Protein AF-A0A941JM35-F1 (afdb_monomer_lite)

pLDDT: mean 87.28, std 15.29, range [34.88, 98.88]

InterPro domains:
  IPR054224 Protein of unknown function DUF6944 [PF22116] (15-194)

Structure (mmCIF, N/CA/C/O backbone):
data_AF-A0A941JM35-F1
#
_entry.id   AF-A0A941JM35-F1
#
loop_
_atom_site.group_PDB
_atom_site.id
_atom_site.type_symbol
_atom_site.label_atom_id
_atom_site.label_alt_id
_atom_site.label_comp_id
_atom_site.label_asym_id
_atom_site.label_entity_id
_atom_site.label_seq_id
_atom_site.pdbx_PDB_ins_code
_atom_site.Cartn_x
_atom_site.Cartn_y
_atom_site.Cartn_z
_atom_site.occupancy
_atom_site.B_iso_or_equiv
_atom_site.auth_seq_id
_atom_site.auth_comp_id
_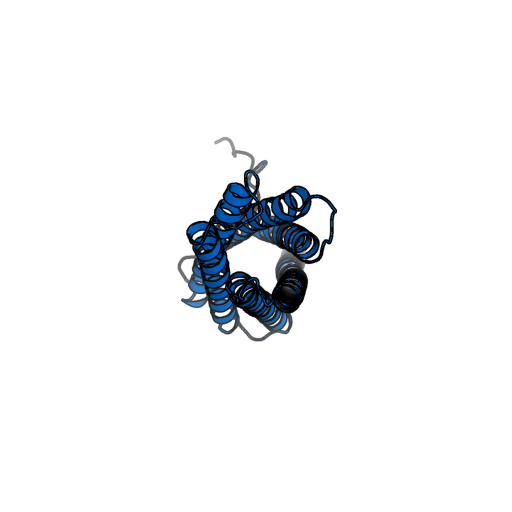atom_site.auth_asym_id
_atom_site.auth_atom_id
_atom_site.pdbx_PDB_model_num
ATOM 1 N N . MET A 1 1 ? -44.657 9.227 11.677 1.00 38.03 1 MET A N 1
ATOM 2 C CA . MET A 1 1 ? -43.180 9.255 11.690 1.00 38.03 1 MET A CA 1
ATOM 3 C C . MET A 1 1 ? -42.705 7.907 11.187 1.00 38.03 1 MET A C 1
ATOM 5 O O . MET A 1 1 ? -42.790 6.930 11.917 1.00 38.03 1 MET A O 1
ATOM 9 N N . VAL A 1 2 ? -42.352 7.828 9.907 1.00 34.88 2 VAL A N 1
ATOM 10 C CA . VAL A 1 2 ? -41.811 6.604 9.310 1.00 34.88 2 VAL A CA 1
ATOM 11 C C . VAL A 1 2 ? -40.370 6.488 9.797 1.00 34.88 2 VAL A C 1
ATOM 13 O O . VAL A 1 2 ? -39.581 7.400 9.560 1.00 34.88 2 VAL A O 1
ATOM 16 N N . ARG A 1 3 ? -40.048 5.419 10.536 1.00 41.84 3 ARG A N 1
ATOM 17 C CA . ARG A 1 3 ? -38.655 5.011 10.744 1.00 41.84 3 ARG A CA 1
ATOM 18 C C . ARG A 1 3 ? -38.114 4.677 9.359 1.00 41.84 3 ARG A C 1
ATOM 20 O O . ARG A 1 3 ? -38.585 3.722 8.750 1.00 41.84 3 ARG A O 1
ATOM 27 N N . MET A 1 4 ? -37.225 5.515 8.835 1.00 39.19 4 MET A N 1
ATOM 28 C CA . MET A 1 4 ? -36.415 5.121 7.690 1.00 39.19 4 MET A CA 1
ATOM 29 C C . MET A 1 4 ? -35.580 3.926 8.145 1.00 39.19 4 MET A C 1
ATOM 31 O O . MET A 1 4 ? -34.897 4.007 9.162 1.00 39.19 4 MET A O 1
ATOM 35 N N . ASP A 1 5 ? -35.754 2.810 7.450 1.00 43.56 5 ASP A N 1
ATOM 36 C CA . ASP A 1 5 ? -35.016 1.572 7.655 1.00 43.56 5 ASP A CA 1
ATOM 37 C C . ASP A 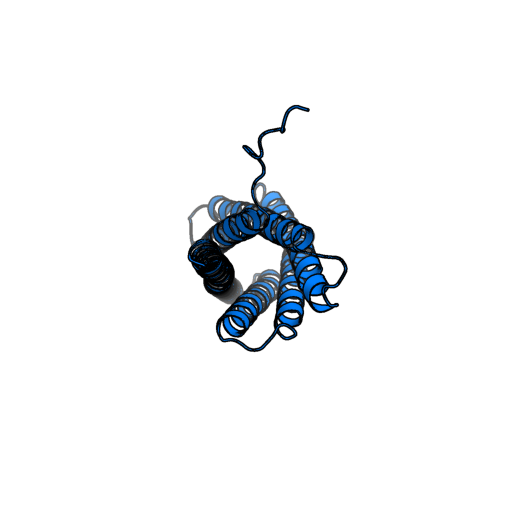1 5 ? -33.509 1.825 7.524 1.00 43.56 5 ASP A C 1
ATOM 39 O O . ASP A 1 5 ? -33.050 2.304 6.485 1.00 43.56 5 ASP A O 1
ATOM 43 N N . ASP A 1 6 ? -32.744 1.411 8.533 1.00 48.25 6 ASP A N 1
ATOM 44 C CA . ASP A 1 6 ? -31.276 1.310 8.547 1.00 48.25 6 ASP A CA 1
ATOM 45 C C . ASP A 1 6 ? -30.763 0.193 7.600 1.00 48.25 6 ASP A C 1
ATOM 47 O O . ASP A 1 6 ? -29.835 -0.544 7.921 1.00 48.25 6 ASP A O 1
ATOM 51 N N . SER A 1 7 ? -31.395 -0.017 6.441 1.00 48.25 7 SER A N 1
ATOM 52 C CA . SER A 1 7 ? -31.222 -1.246 5.647 1.00 48.25 7 SER A CA 1
ATOM 53 C C . SER A 1 7 ? -30.135 -1.191 4.568 1.00 48.25 7 SER A C 1
ATOM 55 O O . SER A 1 7 ? -29.977 -2.163 3.833 1.00 48.25 7 SER A O 1
ATOM 57 N N . LEU A 1 8 ? -29.367 -0.099 4.450 1.00 45.44 8 LEU A N 1
ATOM 58 C CA . LEU A 1 8 ? -28.374 0.036 3.368 1.00 45.44 8 LEU A CA 1
ATOM 59 C C . LEU A 1 8 ? -27.199 0.990 3.646 1.00 45.44 8 LEU A C 1
ATOM 61 O O . LEU A 1 8 ? -26.546 1.445 2.708 1.00 45.44 8 LEU A O 1
ATOM 65 N N . MET A 1 9 ? -26.897 1.293 4.910 1.00 58.06 9 MET A N 1
ATOM 66 C CA . MET A 1 9 ? -25.659 2.003 5.245 1.00 58.06 9 MET A CA 1
ATOM 67 C C . MET A 1 9 ? -24.573 0.971 5.558 1.00 58.06 9 MET A C 1
ATOM 69 O O . MET A 1 9 ? -24.709 0.209 6.510 1.00 58.06 9 MET A O 1
ATOM 73 N N . ILE A 1 10 ? -23.517 0.921 4.740 1.00 73.88 10 ILE A N 1
ATOM 74 C CA . ILE A 1 10 ? -22.293 0.188 5.090 1.00 73.88 10 ILE A CA 1
ATOM 75 C C . ILE A 1 10 ? -21.777 0.789 6.403 1.00 73.88 10 ILE A C 1
ATOM 77 O O . ILE A 1 10 ? -21.571 2.004 6.473 1.00 73.88 10 ILE A O 1
ATOM 81 N N . ASP A 1 11 ? -21.613 -0.041 7.436 1.00 86.25 11 ASP A N 1
ATOM 82 C CA . ASP A 1 11 ? -21.154 0.419 8.748 1.00 86.25 11 ASP A CA 1
ATOM 83 C C . ASP A 1 11 ? -19.695 0.896 8.673 1.00 86.25 11 ASP A C 1
ATOM 85 O O . ASP A 1 11 ? -18.907 0.443 7.838 1.00 86.25 11 ASP A O 1
ATOM 89 N N . LYS A 1 12 ? -19.299 1.801 9.568 1.00 87.94 12 LYS A N 1
ATOM 90 C CA . LYS A 1 12 ? -17.936 2.351 9.604 1.00 87.94 12 LYS A CA 1
ATOM 91 C C . LYS A 1 12 ? -16.886 1.261 9.824 1.00 87.94 12 LYS A C 1
ATOM 93 O O . LYS A 1 12 ? -15.815 1.319 9.226 1.00 87.94 12 LYS A O 1
ATOM 98 N N . GLU A 1 13 ? -17.191 0.239 10.624 1.00 90.81 13 GLU A N 1
ATOM 99 C CA . GLU A 1 13 ? -16.343 -0.945 10.776 1.00 90.81 13 GLU A CA 1
ATOM 100 C C . GLU A 1 13 ? -16.295 -1.811 9.509 1.00 90.81 13 GLU A C 1
ATOM 102 O O . GLU A 1 13 ? -15.251 -2.392 9.214 1.00 90.81 13 GLU A O 1
ATOM 107 N N . ASP A 1 14 ? -17.381 -1.882 8.739 1.00 93.12 14 ASP A N 1
ATOM 108 C CA . ASP A 1 14 ? -17.414 -2.660 7.498 1.00 93.12 14 ASP A CA 1
ATOM 109 C C . ASP A 1 14 ? -16.540 -2.004 6.419 1.00 93.12 14 ASP A C 1
ATOM 111 O O . ASP A 1 14 ? -15.844 -2.708 5.688 1.00 93.12 14 ASP A O 1
ATOM 115 N N . LEU A 1 15 ? -16.474 -0.665 6.378 1.00 94.94 15 LEU A N 1
ATOM 116 C CA . LEU A 1 15 ? -15.521 0.061 5.526 1.00 94.94 15 LEU A CA 1
ATOM 117 C C . LEU A 1 15 ? -14.070 -0.308 5.857 1.00 94.94 15 LEU A C 1
ATOM 119 O O . LEU A 1 15 ? -13.276 -0.531 4.948 1.00 94.94 15 LEU A O 1
ATOM 123 N N . LEU A 1 16 ? -13.725 -0.421 7.145 1.00 94.69 16 LEU A N 1
ATOM 124 C CA . LEU A 1 16 ? -12.375 -0.815 7.561 1.00 94.69 16 LEU A CA 1
ATOM 125 C C . LEU A 1 16 ? -12.038 -2.243 7.116 1.00 94.69 16 LEU A C 1
ATOM 127 O O . LEU A 1 16 ? -10.957 -2.478 6.583 1.00 94.69 16 LEU A O 1
ATOM 131 N N . ILE A 1 17 ? -12.978 -3.178 7.279 1.00 96.31 17 ILE A N 1
ATOM 132 C CA . ILE A 1 17 ? -12.807 -4.579 6.870 1.00 96.31 17 ILE A CA 1
ATOM 133 C C . ILE A 1 17 ? -12.653 -4.692 5.347 1.00 96.31 17 ILE A C 1
ATOM 135 O O . ILE A 1 17 ? -11.737 -5.362 4.868 1.00 96.31 17 ILE A O 1
ATOM 139 N N . ILE A 1 18 ? -13.527 -4.033 4.579 1.00 97.38 18 ILE A N 1
ATOM 140 C CA . ILE A 1 18 ? -13.456 -4.012 3.110 1.00 97.38 18 ILE A CA 1
ATOM 141 C C . ILE A 1 18 ? -12.130 -3.394 2.660 1.00 97.38 18 ILE A C 1
ATOM 143 O O . ILE A 1 18 ? -11.451 -3.968 1.809 1.00 97.38 18 ILE A O 1
ATOM 147 N N . GLY A 1 19 ? -11.740 -2.268 3.266 1.00 97.88 19 GLY A N 1
ATOM 148 C CA . GLY A 1 19 ? -10.456 -1.619 3.024 1.00 97.88 19 GLY A CA 1
ATOM 149 C C . GLY A 1 19 ? -9.286 -2.577 3.235 1.00 97.88 19 GLY A C 1
ATOM 150 O O . GLY A 1 19 ? -8.467 -2.730 2.340 1.00 97.88 19 GLY A O 1
ATOM 151 N N . SER A 1 20 ? -9.257 -3.318 4.343 1.00 98.38 20 SER A N 1
ATOM 152 C CA . SER A 1 20 ? -8.169 -4.258 4.641 1.00 98.38 20 SER A CA 1
ATOM 153 C C . SER A 1 20 ? -8.077 -5.415 3.636 1.00 98.38 20 SER A C 1
ATOM 155 O O . SER A 1 20 ? -6.980 -5.765 3.202 1.00 98.38 20 SER A O 1
ATOM 157 N N . TYR A 1 21 ? -9.203 -5.986 3.190 1.00 98.62 21 TYR A N 1
ATOM 158 C CA . TYR A 1 21 ? -9.177 -7.012 2.135 1.00 98.62 21 TYR A CA 1
ATOM 159 C C . TYR A 1 21 ? -8.690 -6.465 0.790 1.00 98.62 21 TYR A C 1
ATOM 161 O O . TYR A 1 21 ? -7.938 -7.139 0.077 1.00 98.62 21 TYR A O 1
ATOM 169 N N . LEU A 1 22 ? -9.110 -5.249 0.435 1.00 98.81 22 LEU A N 1
ATOM 170 C CA . LEU A 1 22 ? -8.643 -4.588 -0.778 1.00 98.81 22 LEU A CA 1
ATOM 171 C C . LEU A 1 22 ? -7.154 -4.259 -0.681 1.00 98.81 22 LEU A C 1
ATOM 173 O O . LEU A 1 22 ? -6.441 -4.513 -1.644 1.00 98.81 22 LEU A O 1
ATOM 177 N N . LEU A 1 23 ? -6.666 -3.792 0.471 1.00 98.69 23 LEU A N 1
ATOM 178 C CA . LEU A 1 23 ? -5.254 -3.471 0.676 1.00 98.69 23 LEU A CA 1
ATOM 179 C C . LEU A 1 23 ? -4.381 -4.698 0.401 1.00 98.69 23 LEU A C 1
ATOM 181 O O . LEU A 1 23 ? -3.508 -4.635 -0.457 1.00 98.69 23 LEU A O 1
ATOM 185 N N . VAL A 1 24 ? -4.702 -5.836 1.027 1.00 98.81 24 VAL A N 1
ATOM 186 C CA . VAL A 1 24 ? -4.013 -7.122 0.804 1.00 98.81 24 VAL A CA 1
ATOM 187 C C . VAL A 1 24 ? -4.059 -7.553 -0.663 1.00 98.81 24 VAL A C 1
ATOM 189 O O . VAL A 1 24 ? -3.080 -8.060 -1.206 1.00 98.81 24 VAL A O 1
ATOM 192 N N . THR A 1 25 ? -5.201 -7.365 -1.325 1.00 98.81 25 THR A N 1
ATOM 193 C CA . THR A 1 25 ? -5.357 -7.732 -2.739 1.00 98.81 25 THR A CA 1
ATOM 194 C C . THR A 1 25 ? -4.501 -6.844 -3.642 1.00 98.81 25 THR A C 1
ATOM 196 O O . THR A 1 25 ? -3.854 -7.334 -4.566 1.00 98.81 25 THR A O 1
ATOM 199 N N . GLY A 1 26 ? -4.491 -5.538 -3.380 1.00 98.75 26 GLY A N 1
ATOM 200 C CA . GLY A 1 26 ? -3.752 -4.561 -4.164 1.00 98.75 26 GLY A CA 1
ATOM 201 C C . GLY A 1 26 ? -2.241 -4.729 -4.023 1.00 98.75 26 GLY A C 1
ATOM 202 O O . GLY A 1 26 ? -1.544 -4.779 -5.035 1.00 98.75 26 GLY A O 1
ATOM 203 N N . THR A 1 27 ? -1.740 -4.895 -2.797 1.00 98.81 27 THR A N 1
ATOM 204 C CA . THR A 1 27 ? -0.312 -5.144 -2.532 1.00 98.81 27 THR A CA 1
ATOM 205 C C . THR A 1 27 ? 0.143 -6.482 -3.112 1.00 98.81 27 THR A C 1
ATOM 207 O O . THR A 1 27 ? 1.217 -6.559 -3.700 1.00 98.81 27 THR A O 1
ATOM 210 N N . PHE A 1 28 ? -0.692 -7.528 -3.057 1.00 98.75 28 PHE A N 1
ATOM 211 C CA . PHE A 1 28 ? -0.394 -8.809 -3.704 1.00 98.75 28 PHE A CA 1
ATOM 212 C C . PHE A 1 28 ? -0.224 -8.665 -5.220 1.00 98.75 28 PHE A C 1
ATOM 214 O O . PHE A 1 28 ? 0.733 -9.185 -5.792 1.00 98.75 28 PHE A O 1
ATOM 221 N N . LEU A 1 29 ? -1.149 -7.963 -5.885 1.00 98.19 29 LEU A N 1
ATOM 222 C CA . LEU A 1 29 ? -1.073 -7.745 -7.330 1.00 98.19 29 LEU A CA 1
ATOM 223 C C . LEU A 1 29 ? 0.168 -6.934 -7.719 1.00 98.19 29 LEU A C 1
ATOM 225 O O . LEU A 1 29 ? 0.832 -7.307 -8.690 1.00 98.19 29 LEU A O 1
ATOM 229 N N . SER A 1 30 ? 0.504 -5.890 -6.954 1.00 97.81 30 SER A N 1
ATOM 230 C CA . SER A 1 30 ? 1.741 -5.123 -7.142 1.00 97.81 30 SER A CA 1
ATOM 231 C C . SER A 1 30 ? 2.979 -6.008 -6.977 1.00 97.81 30 SER A C 1
ATOM 233 O O . SER A 1 30 ? 3.773 -6.102 -7.911 1.00 97.81 30 SER A O 1
ATOM 235 N N . ALA A 1 31 ? 3.081 -6.765 -5.879 1.00 98.06 31 ALA A N 1
ATOM 236 C CA . ALA A 1 31 ? 4.212 -7.653 -5.600 1.00 98.06 31 ALA A CA 1
ATOM 237 C C . ALA A 1 31 ? 4.400 -8.733 -6.678 1.00 98.06 31 ALA A C 1
ATOM 239 O O . ALA A 1 31 ? 5.521 -9.031 -7.105 1.00 98.06 31 ALA A O 1
ATOM 240 N N . VAL A 1 32 ? 3.303 -9.318 -7.172 1.00 96.69 32 VAL A N 1
ATOM 241 C CA . VAL A 1 32 ? 3.348 -10.243 -8.313 1.00 96.69 32 VAL A CA 1
ATOM 242 C C . VAL A 1 32 ? 3.836 -9.516 -9.563 1.00 96.69 32 VAL A C 1
ATOM 244 O O . VAL A 1 32 ? 4.690 -10.047 -10.265 1.00 96.69 32 VAL A O 1
ATOM 247 N N . GLY A 1 33 ? 3.335 -8.315 -9.851 1.00 95.19 33 GLY A N 1
ATOM 248 C CA . GLY A 1 33 ? 3.786 -7.510 -10.988 1.00 95.19 33 GLY A CA 1
ATOM 249 C C . GLY A 1 33 ? 5.285 -7.197 -10.949 1.00 95.19 33 GLY A C 1
ATOM 250 O O . GLY A 1 33 ? 5.968 -7.379 -11.952 1.00 95.19 33 GLY A O 1
ATOM 251 N N . GLU A 1 34 ? 5.809 -6.815 -9.788 1.00 93.75 34 GLU A N 1
ATOM 252 C CA . GLU A 1 34 ? 7.220 -6.464 -9.566 1.00 93.75 34 GLU A CA 1
ATOM 253 C C . GLU A 1 34 ? 8.174 -7.662 -9.594 1.00 93.75 34 GLU A C 1
ATOM 255 O O . GLU A 1 34 ? 9.346 -7.523 -9.950 1.00 93.75 34 GLU A O 1
ATOM 260 N N . SER A 1 35 ? 7.679 -8.849 -9.239 1.00 92.50 35 SER A N 1
ATOM 261 C CA . SER A 1 35 ? 8.458 -10.094 -9.239 1.00 92.50 35 SER A CA 1
ATOM 262 C C . SER A 1 35 ? 8.339 -10.908 -10.531 1.00 92.50 35 SER A C 1
ATOM 264 O O . SER A 1 35 ? 9.135 -11.824 -10.757 1.00 92.50 35 SER A O 1
ATOM 266 N N . SER A 1 36 ? 7.367 -10.591 -11.388 1.00 82.75 36 SER A N 1
ATOM 267 C CA . SER A 1 36 ? 7.109 -11.344 -12.614 1.00 82.75 36 SER A CA 1
ATOM 268 C C . SER A 1 36 ? 8.169 -11.087 -13.684 1.00 82.75 36 SER A C 1
ATOM 270 O O . SER A 1 36 ? 8.624 -9.968 -13.911 1.00 82.75 36 SER A O 1
ATOM 272 N N . ILE A 1 37 ? 8.522 -12.155 -14.399 1.00 70.31 37 ILE A N 1
ATOM 273 C CA . ILE A 1 37 ? 9.334 -12.110 -15.619 1.00 70.31 37 ILE A CA 1
ATOM 274 C C . ILE A 1 37 ? 8.452 -12.617 -16.765 1.00 70.31 37 ILE A C 1
ATOM 276 O O . ILE A 1 37 ? 8.738 -13.633 -17.395 1.00 70.31 37 ILE A O 1
ATOM 280 N N . ASP A 1 38 ? 7.311 -11.957 -16.976 1.00 74.44 38 ASP A N 1
ATOM 281 C CA . ASP A 1 38 ? 6.507 -12.202 -18.175 1.00 74.44 38 ASP A CA 1
ATOM 282 C C . ASP A 1 38 ? 7.246 -11.699 -19.424 1.00 74.44 38 ASP A C 1
ATOM 284 O O . ASP A 1 38 ? 7.990 -10.722 -19.375 1.00 74.44 38 ASP A O 1
ATOM 288 N N . ALA A 1 39 ? 7.019 -12.366 -20.560 1.00 66.06 39 ALA A N 1
ATOM 289 C CA . ALA A 1 39 ? 7.633 -12.004 -21.840 1.00 66.06 39 ALA A CA 1
ATOM 290 C C . ALA A 1 39 ? 7.162 -10.638 -22.384 1.00 66.06 39 ALA A C 1
ATOM 292 O O . ALA A 1 39 ? 7.821 -10.069 -23.251 1.00 66.06 39 ALA A O 1
ATOM 293 N N . ASP A 1 40 ? 6.025 -10.131 -21.891 1.00 82.50 40 ASP A N 1
ATOM 294 C CA . ASP A 1 40 ? 5.506 -8.793 -22.182 1.00 82.50 40 ASP A CA 1
ATOM 295 C C . ASP A 1 40 ? 5.434 -7.969 -20.889 1.00 82.50 40 ASP A C 1
ATOM 297 O O . ASP A 1 40 ? 4.547 -8.170 -20.053 1.00 82.50 40 ASP A O 1
ATOM 301 N N . ASP A 1 41 ? 6.338 -6.996 -20.756 1.00 83.25 41 ASP A N 1
ATOM 302 C CA . ASP A 1 41 ? 6.406 -6.083 -19.610 1.00 83.25 41 ASP A CA 1
ATOM 303 C C . ASP A 1 41 ? 5.090 -5.328 -19.368 1.00 83.25 41 ASP A C 1
ATOM 305 O O . ASP A 1 41 ? 4.790 -4.946 -18.236 1.00 83.25 41 ASP A O 1
ATOM 309 N N . ARG A 1 42 ? 4.243 -5.156 -20.394 1.00 90.75 42 ARG A N 1
ATOM 310 C CA . ARG A 1 42 ? 2.931 -4.506 -20.240 1.00 90.75 42 ARG A CA 1
ATOM 311 C C . ARG A 1 42 ? 2.019 -5.281 -19.300 1.00 90.75 42 ARG A C 1
ATOM 313 O O . ARG A 1 42 ? 1.172 -4.668 -18.652 1.00 90.75 42 ARG A O 1
ATOM 320 N N . VAL A 1 43 ? 2.150 -6.606 -19.232 1.00 92.31 43 VAL A N 1
ATOM 321 C CA . VAL A 1 43 ? 1.362 -7.438 -18.315 1.00 92.31 43 VAL A CA 1
ATOM 322 C C . VAL A 1 43 ? 1.771 -7.146 -16.873 1.00 92.31 43 VAL A C 1
ATOM 324 O O . VAL A 1 43 ? 0.904 -6.875 -16.042 1.00 92.31 43 VAL A O 1
ATOM 327 N N . ASN A 1 44 ? 3.076 -7.102 -16.601 1.00 92.88 44 ASN A N 1
ATOM 328 C CA . ASN A 1 44 ? 3.625 -6.786 -15.281 1.00 92.88 44 ASN A CA 1
ATOM 329 C C . ASN A 1 44 ? 3.216 -5.375 -14.841 1.00 92.88 44 ASN A C 1
ATOM 331 O O . ASN A 1 44 ? 2.640 -5.202 -13.768 1.00 92.88 44 ASN A O 1
ATOM 335 N N . ILE A 1 45 ? 3.397 -4.383 -15.719 1.00 94.19 45 ILE A N 1
ATOM 336 C CA . ILE A 1 45 ? 3.030 -2.986 -15.451 1.00 94.19 45 ILE A CA 1
ATOM 337 C C . ILE A 1 45 ? 1.522 -2.844 -15.198 1.00 94.19 45 ILE A C 1
ATOM 339 O O . ILE A 1 45 ? 1.117 -2.076 -14.329 1.00 94.19 45 ILE A O 1
ATOM 343 N N . ARG A 1 46 ? 0.664 -3.593 -15.906 1.00 96.50 46 ARG A N 1
ATOM 344 C CA . ARG A 1 46 ? -0.787 -3.591 -15.639 1.00 96.50 46 ARG A CA 1
ATOM 345 C C . ARG A 1 46 ? -1.122 -4.138 -14.256 1.00 96.50 46 ARG A C 1
ATOM 347 O O . ARG A 1 46 ? -1.988 -3.564 -13.607 1.00 96.50 46 ARG A O 1
ATOM 354 N N . ARG A 1 47 ? -0.440 -5.191 -13.792 1.00 96.88 47 ARG A N 1
ATOM 355 C CA . ARG A 1 47 ? -0.636 -5.708 -12.427 1.00 96.88 47 ARG A CA 1
ATOM 356 C C . ARG A 1 47 ? -0.227 -4.678 -11.376 1.00 96.88 47 ARG A C 1
ATOM 358 O O . ARG A 1 47 ? -1.000 -4.448 -10.456 1.00 96.88 47 ARG A O 1
ATOM 365 N N . ILE A 1 48 ? 0.912 -4.007 -11.566 1.00 96.94 48 ILE A N 1
ATOM 366 C CA . ILE A 1 48 ? 1.373 -2.917 -10.685 1.00 96.94 48 ILE A CA 1
ATOM 367 C C . ILE A 1 48 ? 0.362 -1.767 -10.678 1.00 96.94 48 ILE A C 1
ATOM 369 O O . ILE A 1 48 ? -0.035 -1.289 -9.618 1.00 96.94 48 ILE A O 1
ATOM 373 N N . ARG A 1 49 ? -0.110 -1.347 -11.857 1.00 98.12 49 ARG A N 1
ATOM 374 C CA . ARG A 1 49 ? -1.144 -0.314 -11.992 1.00 98.12 49 ARG A CA 1
ATOM 375 C C . ARG A 1 49 ? -2.412 -0.700 -11.228 1.00 98.12 49 ARG A C 1
ATOM 377 O O . ARG A 1 49 ? -2.902 0.084 -10.421 1.00 98.12 49 ARG A O 1
ATOM 384 N N . ASP A 1 50 ? -2.956 -1.881 -11.501 1.00 98.62 50 ASP A N 1
ATOM 385 C CA . ASP A 1 50 ? -4.223 -2.328 -10.917 1.00 98.62 50 ASP A CA 1
ATOM 386 C C . ASP A 1 50 ? -4.087 -2.544 -9.404 1.00 98.62 50 ASP A C 1
ATOM 388 O O . ASP A 1 50 ? -4.992 -2.185 -8.651 1.00 98.62 50 ASP A O 1
ATOM 392 N N . GLY A 1 51 ? -2.930 -3.039 -8.954 1.00 98.62 51 GLY A N 1
ATOM 393 C CA . GLY A 1 51 ? -2.565 -3.140 -7.546 1.00 98.62 51 GLY A CA 1
ATOM 394 C C . GLY A 1 51 ? -2.608 -1.784 -6.846 1.00 98.62 51 GLY A C 1
ATOM 395 O O . GLY A 1 51 ? -3.404 -1.605 -5.926 1.00 98.62 51 GLY A O 1
ATOM 396 N N . ASN A 1 52 ? -1.853 -0.797 -7.336 1.00 98.69 52 ASN A N 1
ATOM 397 C CA . ASN A 1 52 ? -1.842 0.569 -6.794 1.00 98.69 52 ASN A CA 1
ATOM 398 C C . ASN A 1 52 ? -3.237 1.227 -6.798 1.00 98.69 52 ASN A C 1
ATOM 400 O O . ASN A 1 52 ? -3.625 1.884 -5.834 1.00 98.69 52 ASN A O 1
ATOM 404 N N . PHE A 1 53 ? -4.041 1.016 -7.846 1.00 98.81 53 PHE A N 1
ATOM 405 C CA . PHE A 1 53 ? -5.424 1.506 -7.884 1.00 98.81 53 PHE A CA 1
ATOM 406 C C . PHE A 1 53 ? -6.280 0.916 -6.755 1.00 98.81 53 PHE A C 1
ATOM 408 O O . PHE A 1 53 ? -6.987 1.644 -6.054 1.00 98.81 53 PHE A O 1
ATOM 415 N N . ILE A 1 54 ? -6.205 -0.401 -6.556 1.00 98.88 54 ILE A N 1
ATOM 416 C CA . ILE A 1 54 ? -6.941 -1.094 -5.495 1.00 98.88 54 ILE A CA 1
ATOM 417 C C . ILE A 1 54 ? -6.465 -0.624 -4.114 1.00 98.88 54 ILE A C 1
ATOM 419 O O . ILE A 1 54 ? -7.300 -0.368 -3.247 1.00 98.88 54 ILE A O 1
ATOM 423 N N . GLN A 1 55 ? -5.156 -0.444 -3.918 1.00 98.75 55 GLN A N 1
ATOM 424 C CA . GLN A 1 55 ? -4.591 0.095 -2.678 1.00 98.75 55 GLN A CA 1
ATOM 425 C C . GLN A 1 55 ? -5.071 1.532 -2.396 1.00 98.75 55 GLN A C 1
ATOM 427 O O . GLN A 1 55 ? -5.417 1.858 -1.260 1.00 98.75 55 GLN A O 1
ATOM 432 N N . ALA A 1 56 ? -5.181 2.394 -3.413 1.00 98.81 56 ALA A N 1
ATOM 433 C CA . ALA A 1 56 ? -5.741 3.739 -3.252 1.00 98.81 56 ALA A CA 1
ATOM 434 C C . ALA A 1 56 ? -7.213 3.707 -2.798 1.00 98.81 56 ALA A C 1
ATOM 436 O O . ALA A 1 56 ? -7.620 4.483 -1.929 1.00 98.81 56 ALA A O 1
ATOM 437 N N . ILE A 1 57 ? -8.019 2.788 -3.339 1.00 98.75 57 ILE A N 1
ATOM 438 C CA . ILE A 1 57 ? -9.404 2.586 -2.886 1.00 98.75 57 ILE A CA 1
ATOM 439 C C . ILE A 1 57 ? -9.427 2.060 -1.447 1.00 98.75 57 ILE A C 1
ATOM 441 O O . ILE A 1 57 ? -10.192 2.561 -0.624 1.00 98.75 57 ILE A O 1
ATOM 445 N N . ALA A 1 58 ? -8.579 1.081 -1.134 1.00 98.56 58 ALA A N 1
ATOM 446 C CA . ALA A 1 58 ? -8.465 0.496 0.197 1.00 98.56 58 ALA A CA 1
ATOM 447 C C . ALA A 1 58 ? -8.173 1.557 1.266 1.00 98.56 58 ALA A C 1
ATOM 449 O O . ALA A 1 58 ? -8.937 1.712 2.220 1.00 98.56 58 ALA A O 1
ATOM 450 N N . ASN A 1 59 ? -7.130 2.357 1.040 1.00 98.44 59 ASN A N 1
ATOM 451 C CA . ASN A 1 59 ? -6.735 3.449 1.924 1.00 98.44 59 ASN A CA 1
ATOM 452 C C . ASN A 1 59 ? -7.815 4.541 2.012 1.00 98.44 59 ASN A C 1
ATOM 454 O O . ASN A 1 59 ? -8.003 5.143 3.068 1.00 98.44 59 ASN A O 1
ATOM 458 N N . SER A 1 60 ? -8.605 4.755 0.953 1.00 98.31 60 SER A N 1
ATOM 459 C CA . SER A 1 60 ? -9.771 5.648 1.017 1.00 98.31 60 SER A CA 1
ATOM 460 C C . SER A 1 60 ? -10.850 5.106 1.957 1.00 98.31 60 SER A C 1
ATOM 462 O O . SER A 1 60 ? -11.388 5.858 2.769 1.00 98.31 60 SER A O 1
ATOM 464 N N . PHE A 1 61 ? -11.150 3.804 1.901 1.00 97.69 61 PHE A N 1
ATOM 465 C CA . PHE A 1 61 ? -12.093 3.182 2.833 1.00 97.69 61 PHE A CA 1
ATOM 466 C C . PHE A 1 61 ? -11.593 3.214 4.275 1.00 97.69 61 PHE A C 1
ATOM 468 O O . PHE A 1 61 ? -12.380 3.511 5.175 1.00 97.69 61 PHE A O 1
ATOM 475 N N . HIS A 1 62 ? -10.299 2.982 4.502 1.00 95.12 62 HIS A N 1
ATOM 476 C CA . HIS A 1 62 ? -9.679 3.162 5.815 1.00 95.12 62 HIS A CA 1
ATOM 477 C C . HIS A 1 62 ? -9.823 4.602 6.316 1.00 95.12 62 HIS A C 1
ATOM 479 O O . HIS A 1 62 ? -10.313 4.815 7.426 1.00 95.12 62 HIS A O 1
ATOM 485 N N . GLY A 1 63 ? -9.493 5.594 5.484 1.00 93.81 63 GLY A N 1
ATOM 486 C CA . GLY A 1 63 ? -9.627 7.014 5.812 1.00 93.81 63 GLY A CA 1
ATOM 487 C C . GLY A 1 63 ? -11.064 7.415 6.156 1.00 93.81 63 GLY A C 1
ATOM 488 O O . GLY A 1 63 ? -11.303 8.046 7.190 1.00 93.81 63 GLY A O 1
ATOM 489 N N . VAL A 1 64 ? -12.045 7.010 5.342 1.00 93.81 64 VAL A N 1
ATOM 490 C CA . VAL A 1 64 ? -13.470 7.289 5.593 1.00 93.81 64 VAL A CA 1
ATOM 491 C C . VAL A 1 64 ? -13.968 6.544 6.831 1.00 93.81 64 VAL A C 1
ATOM 493 O O . VAL A 1 64 ? -14.588 7.161 7.694 1.00 93.81 64 VAL A O 1
ATOM 496 N N . GLY A 1 65 ? -13.669 5.251 6.969 1.00 90.94 65 GLY A N 1
ATOM 497 C CA . GLY A 1 65 ? -14.081 4.439 8.117 1.00 90.94 65 GLY A CA 1
ATOM 498 C C . GLY A 1 65 ? -13.559 4.994 9.444 1.00 90.94 65 GLY A C 1
ATOM 499 O O . GLY A 1 65 ? -14.322 5.132 10.400 1.00 90.94 65 GLY A O 1
ATOM 500 N N . ARG A 1 66 ? -12.284 5.405 9.491 1.00 88.75 66 ARG A N 1
ATOM 501 C CA . ARG A 1 66 ? -11.679 6.071 10.658 1.00 88.75 66 ARG A CA 1
ATOM 502 C C . ARG A 1 66 ? -12.308 7.443 10.916 1.00 88.75 66 ARG A C 1
ATOM 504 O O . ARG A 1 66 ? -12.628 7.757 12.056 1.00 88.75 66 ARG A O 1
ATOM 511 N N . THR A 1 67 ? -12.587 8.221 9.869 1.00 89.56 67 THR A N 1
ATOM 512 C CA . THR A 1 67 ? -13.268 9.524 9.999 1.00 89.56 67 THR A CA 1
ATOM 513 C C . THR A 1 67 ? -14.683 9.380 10.563 1.00 89.56 67 THR A C 1
ATOM 515 O O . THR A 1 67 ? -15.083 10.161 11.417 1.00 89.56 67 THR A O 1
ATOM 518 N N . LEU A 1 68 ? -15.447 8.374 10.132 1.00 86.62 68 LEU A N 1
ATOM 519 C CA . LEU A 1 68 ? -16.792 8.105 10.658 1.00 86.62 68 LEU A CA 1
ATOM 520 C C . LEU A 1 68 ? -16.771 7.535 12.083 1.00 86.62 68 LEU A C 1
ATOM 522 O O . LEU A 1 68 ? -17.767 7.622 12.802 1.00 86.62 68 LEU A O 1
ATOM 526 N N . ARG A 1 69 ? -15.651 6.932 12.501 1.00 79.06 69 ARG A N 1
ATOM 527 C CA . ARG A 1 69 ? -15.417 6.538 13.896 1.00 79.06 69 ARG A CA 1
ATOM 528 C C . ARG A 1 69 ? -15.025 7.710 14.787 1.00 79.06 69 ARG A C 1
ATOM 530 O O . ARG A 1 69 ? -15.245 7.598 15.986 1.00 79.06 69 ARG A O 1
ATOM 537 N N . TYR A 1 70 ? -14.529 8.803 14.212 1.00 70.31 70 TYR A N 1
ATOM 538 C CA . TYR A 1 70 ? -14.083 9.976 14.949 1.00 70.31 70 TYR A CA 1
ATOM 539 C C . TYR A 1 70 ? -15.248 10.656 15.684 1.00 70.31 70 TYR A C 1
ATOM 541 O O . TYR A 1 70 ? -16.039 11.401 15.098 1.00 70.31 70 TYR A O 1
ATOM 549 N N . GLU A 1 71 ? -15.351 10.420 16.991 1.00 61.22 71 GLU A N 1
ATOM 550 C CA . GLU A 1 71 ? -16.198 11.206 17.887 1.00 61.22 71 GLU A CA 1
ATOM 551 C C . GLU A 1 71 ? -15.390 12.393 18.437 1.00 61.22 71 GLU A C 1
ATOM 553 O O . GLU A 1 71 ? -14.179 12.307 18.618 1.00 61.22 71 GLU A O 1
ATOM 558 N N . LYS A 1 72 ? -16.047 13.540 18.668 1.00 53.72 72 LYS A N 1
ATOM 559 C CA . LYS A 1 72 ? -15.412 14.851 18.951 1.00 53.72 72 LYS A CA 1
ATOM 560 C C . LYS A 1 72 ? -14.438 14.887 20.147 1.00 53.72 72 LYS A C 1
ATOM 562 O O . LYS A 1 72 ? -13.761 15.900 20.308 1.00 53.72 72 LYS A O 1
ATOM 567 N N . GLU A 1 73 ? -14.377 13.833 20.956 1.00 49.25 73 GLU A N 1
ATOM 568 C CA . GLU A 1 73 ? -13.491 13.693 22.118 1.00 49.25 73 GLU A CA 1
ATOM 569 C C . GLU A 1 73 ? -12.259 12.797 21.864 1.00 49.25 73 GLU A C 1
ATOM 571 O O . GLU A 1 73 ? -11.415 12.691 22.749 1.00 49.25 73 GLU A O 1
ATOM 576 N N . GLU A 1 74 ? -12.095 12.197 20.674 1.00 54.75 74 GLU A N 1
ATOM 577 C CA . GLU A 1 74 ? -10.912 11.378 20.364 1.00 54.75 74 GLU A CA 1
ATOM 578 C C . GLU A 1 74 ? -9.643 12.218 20.095 1.00 54.75 74 GLU A C 1
ATOM 580 O O . GLU A 1 74 ? -9.648 13.209 19.343 1.00 54.75 74 GLU A O 1
ATOM 585 N N . GLU A 1 75 ? -8.555 11.771 20.736 1.00 60.50 75 GLU A N 1
ATOM 586 C CA . GLU A 1 75 ? -7.205 12.337 20.792 1.00 60.50 75 GLU A CA 1
ATOM 587 C C . GLU A 1 75 ? -6.570 12.628 19.415 1.00 60.50 75 GLU A C 1
ATOM 589 O O . GLU A 1 75 ? -6.995 12.157 18.360 1.00 60.50 75 GLU A O 1
ATOM 594 N N . LEU A 1 76 ? -5.470 13.396 19.435 1.00 60.38 76 LEU A N 1
ATOM 595 C CA . LEU A 1 76 ? -4.577 13.676 18.295 1.00 60.38 76 LEU A CA 1
ATOM 596 C C . LEU A 1 76 ? -4.195 12.408 17.489 1.00 60.38 76 LEU A C 1
ATOM 598 O O . LEU A 1 76 ? -3.905 12.482 16.298 1.00 60.38 76 LEU A O 1
ATOM 602 N N . VAL A 1 77 ? -4.237 11.264 18.163 1.00 61.44 77 VAL A N 1
ATOM 603 C CA . VAL A 1 77 ? -3.916 9.900 17.741 1.00 61.44 77 VAL A CA 1
ATOM 604 C C . VAL A 1 77 ? -4.796 9.416 16.584 1.00 61.44 77 VAL A C 1
ATOM 606 O O . VAL A 1 77 ? -4.275 9.141 15.500 1.00 61.44 77 VAL A O 1
ATOM 609 N N . SER A 1 78 ? -6.127 9.466 16.734 1.00 68.31 78 SER A N 1
ATOM 610 C CA . SER A 1 78 ? -7.080 9.086 15.677 1.00 68.31 78 SER A CA 1
ATOM 611 C C . SER A 1 78 ? -6.929 9.943 14.414 1.00 68.31 78 SER A C 1
ATOM 613 O O . SER A 1 78 ? -7.246 9.506 13.307 1.00 68.31 78 SER A O 1
ATOM 615 N N . ARG A 1 79 ? -6.408 11.174 14.544 1.00 81.56 79 ARG A N 1
ATOM 616 C CA . ARG A 1 79 ? -6.182 12.073 13.401 1.00 81.56 79 ARG A CA 1
ATOM 617 C C . ARG A 1 79 ? -4.983 11.655 12.562 1.00 81.56 79 ARG A C 1
ATOM 619 O O . ARG A 1 79 ? -5.026 11.834 11.347 1.00 81.56 79 ARG A O 1
ATOM 626 N N . LEU A 1 80 ? -3.936 11.105 13.178 1.00 89.81 80 LEU A N 1
ATOM 627 C CA . LEU A 1 80 ? -2.748 10.662 12.450 1.00 89.81 80 LEU A CA 1
ATOM 628 C C . LEU A 1 80 ? -3.075 9.474 11.551 1.00 89.81 80 LEU A C 1
ATOM 630 O O . LEU A 1 80 ? -2.696 9.495 10.389 1.00 89.81 80 LEU A O 1
ATOM 634 N N . GLU A 1 81 ? -3.865 8.505 12.011 1.00 89.56 81 GLU A N 1
ATOM 635 C CA . GLU A 1 81 ? -4.266 7.392 11.143 1.00 89.56 81 GLU A CA 1
ATOM 636 C C . GLU A 1 81 ? -5.135 7.821 9.951 1.00 89.56 81 GLU A C 1
ATOM 638 O O . GLU A 1 81 ? -5.041 7.243 8.869 1.00 89.56 81 GLU A O 1
ATOM 643 N N . ILE A 1 82 ? -5.995 8.830 10.136 1.00 92.44 82 ILE A N 1
ATOM 644 C CA . ILE A 1 82 ? -6.804 9.395 9.046 1.00 92.44 82 ILE A CA 1
ATOM 645 C C . ILE A 1 82 ? -5.897 10.111 8.039 1.00 92.44 82 ILE A C 1
ATOM 647 O O . ILE A 1 82 ? -6.026 9.908 6.832 1.00 92.44 82 ILE A O 1
ATOM 651 N N . ILE A 1 83 ? -4.971 10.945 8.526 1.00 94.56 83 ILE A N 1
ATOM 652 C CA . ILE A 1 83 ? -4.011 11.665 7.681 1.00 94.56 83 ILE A CA 1
ATOM 653 C C . ILE A 1 83 ? -3.130 10.671 6.924 1.00 94.56 83 ILE A C 1
ATOM 655 O O . ILE A 1 83 ? -2.992 10.797 5.711 1.00 94.56 83 ILE A O 1
ATOM 659 N N . GLY A 1 84 ? -2.575 9.680 7.622 1.00 96.31 84 GLY A N 1
ATOM 660 C CA . GLY A 1 84 ? -1.741 8.634 7.044 1.00 96.31 84 GLY A CA 1
ATOM 661 C C . GLY A 1 84 ? -2.455 7.916 5.905 1.00 96.31 84 GLY A C 1
ATOM 662 O O . GLY A 1 84 ? -1.913 7.869 4.803 1.00 96.31 84 GLY A O 1
ATOM 663 N N . ALA A 1 85 ? -3.709 7.504 6.109 1.00 96.94 85 ALA A N 1
ATOM 664 C CA . ALA A 1 85 ? -4.514 6.856 5.075 1.00 96.94 85 ALA A CA 1
ATOM 665 C C . ALA A 1 85 ? -4.637 7.719 3.814 1.00 96.94 85 ALA A C 1
ATOM 667 O O . ALA A 1 85 ? -4.336 7.265 2.713 1.00 96.94 85 ALA A O 1
ATOM 668 N N . TYR A 1 86 ? -5.016 8.992 3.954 1.00 98.31 86 TYR A N 1
ATOM 669 C CA . TYR A 1 86 ? -5.154 9.883 2.797 1.00 98.31 86 TYR A CA 1
ATOM 670 C C . TYR A 1 86 ? -3.816 10.227 2.131 1.00 98.31 86 TYR A C 1
ATOM 672 O O . TYR A 1 86 ? -3.766 10.390 0.911 1.00 98.31 86 TYR A O 1
ATOM 680 N N . VAL A 1 87 ? -2.723 10.298 2.892 1.00 98.69 87 VAL A N 1
ATOM 681 C CA . VAL A 1 87 ? -1.375 10.431 2.323 1.00 98.69 87 VAL A CA 1
ATOM 682 C C . VAL A 1 87 ? -1.034 9.185 1.493 1.00 98.69 87 VAL A C 1
ATOM 684 O O . VAL A 1 87 ? -0.586 9.326 0.355 1.00 98.69 87 VAL A O 1
ATOM 687 N N . GLN A 1 88 ? -1.345 7.979 1.984 1.00 98.62 88 GLN A N 1
ATOM 688 C CA . GLN A 1 88 ? -1.178 6.735 1.223 1.00 98.62 88 GLN A CA 1
ATOM 689 C C . GLN A 1 88 ? -2.059 6.678 -0.033 1.00 98.62 88 GLN A C 1
ATOM 691 O O . GLN A 1 88 ? -1.601 6.179 -1.061 1.00 98.62 88 GLN A O 1
ATOM 696 N N . VAL A 1 89 ? -3.287 7.219 -0.003 1.00 98.75 89 VAL A N 1
ATOM 697 C CA . VAL A 1 89 ? -4.125 7.378 -1.212 1.00 98.75 89 VAL A CA 1
ATOM 698 C C . VAL A 1 89 ? -3.397 8.217 -2.260 1.00 98.75 89 VAL A C 1
ATOM 700 O O . VAL A 1 89 ? -3.367 7.844 -3.434 1.00 98.75 89 VAL A O 1
ATOM 703 N N . GLY A 1 90 ? -2.794 9.334 -1.844 1.00 98.50 90 GLY A N 1
ATOM 704 C CA . GLY A 1 90 ? -2.001 10.192 -2.721 1.00 98.50 90 GLY A CA 1
ATOM 705 C C . GLY A 1 90 ? -0.828 9.444 -3.353 1.00 98.50 90 GLY A C 1
ATOM 706 O O . GLY A 1 90 ? -0.690 9.462 -4.574 1.00 98.50 90 GLY A O 1
ATOM 707 N N . GLY A 1 91 ? -0.037 8.737 -2.543 1.00 98.69 91 GLY A N 1
ATOM 708 C CA . GLY A 1 91 ? 1.103 7.945 -3.018 1.00 98.69 91 GLY A CA 1
ATOM 709 C C . GLY A 1 91 ? 0.706 6.870 -4.033 1.00 98.69 91 GLY A C 1
ATOM 710 O O . GLY A 1 91 ? 1.177 6.889 -5.170 1.00 98.69 91 GLY A O 1
ATOM 711 N N . ASN A 1 92 ? -0.267 6.027 -3.677 1.00 98.75 92 ASN A N 1
ATOM 712 C CA . ASN A 1 92 ? -0.797 4.982 -4.560 1.00 98.75 92 ASN A CA 1
ATOM 713 C C . ASN A 1 92 ? -1.384 5.546 -5.867 1.00 98.75 92 ASN A C 1
ATOM 715 O O . ASN A 1 92 ? -1.266 4.939 -6.930 1.00 98.75 92 ASN A O 1
ATOM 719 N N . SER A 1 93 ? -1.999 6.732 -5.823 1.00 98.75 93 SER A N 1
ATOM 720 C CA . SER A 1 93 ? -2.540 7.387 -7.023 1.00 98.75 93 SER A CA 1
ATOM 721 C C . SER A 1 93 ? -1.442 7.865 -7.979 1.00 98.75 93 SER A C 1
ATOM 723 O O . SER A 1 93 ? -1.615 7.787 -9.197 1.00 98.75 93 SER A O 1
ATOM 725 N N . LEU A 1 94 ? -0.314 8.349 -7.448 1.00 98.62 94 LEU A N 1
ATOM 726 C CA . LEU A 1 94 ? 0.850 8.739 -8.250 1.00 98.62 94 LEU A CA 1
ATOM 727 C C . LEU A 1 94 ? 1.495 7.511 -8.907 1.00 98.62 94 LEU A C 1
ATOM 729 O O . LEU A 1 94 ? 1.723 7.536 -10.117 1.00 98.62 94 LEU A O 1
ATOM 733 N N . ASN A 1 95 ? 1.676 6.423 -8.154 1.00 98.38 95 ASN A N 1
ATOM 734 C CA . ASN A 1 95 ? 2.184 5.147 -8.672 1.00 98.38 95 ASN A CA 1
ATOM 735 C C . ASN A 1 95 ? 1.262 4.570 -9.755 1.00 98.38 95 ASN A C 1
ATOM 737 O O . ASN A 1 95 ? 1.709 4.193 -10.838 1.00 98.38 95 ASN A O 1
ATOM 741 N N . TYR A 1 96 ? -0.057 4.587 -9.526 1.00 98.50 96 TYR A N 1
ATOM 742 C CA . TYR A 1 96 ? -1.048 4.217 -10.540 1.00 98.50 96 TYR A CA 1
ATOM 743 C C . TYR A 1 96 ? -0.882 5.037 -11.827 1.00 98.50 96 TYR A C 1
ATOM 745 O O . TYR A 1 96 ? -0.861 4.478 -12.928 1.00 98.50 96 TYR A O 1
ATOM 753 N N . ALA A 1 97 ? -0.769 6.363 -11.704 1.00 98.06 97 ALA A N 1
ATOM 754 C CA . ALA A 1 97 ? -0.624 7.250 -12.850 1.00 98.06 97 ALA A CA 1
ATOM 755 C C . ALA A 1 97 ? 0.678 6.972 -13.616 1.00 98.06 97 ALA A C 1
ATOM 757 O O . ALA A 1 97 ? 0.659 6.914 -14.849 1.00 98.06 97 ALA A O 1
ATOM 758 N N . ALA A 1 98 ? 1.781 6.741 -12.901 1.00 96.94 98 ALA A N 1
ATOM 759 C CA . ALA A 1 98 ? 3.073 6.416 -13.489 1.00 96.94 98 ALA A CA 1
ATOM 760 C C . ALA A 1 98 ? 3.063 5.059 -14.213 1.00 96.94 98 ALA A C 1
ATOM 762 O O . ALA A 1 98 ? 3.473 4.966 -15.377 1.00 96.94 98 ALA A O 1
ATOM 763 N N . ALA A 1 99 ? 2.503 4.022 -13.586 1.00 95.69 99 ALA A N 1
ATOM 764 C CA . ALA A 1 99 ? 2.339 2.711 -14.203 1.00 95.69 99 ALA A CA 1
ATOM 765 C C . ALA A 1 99 ? 1.448 2.798 -15.452 1.00 95.69 99 ALA A C 1
ATOM 767 O O . ALA A 1 99 ? 1.800 2.286 -16.515 1.00 95.69 99 ALA A O 1
ATOM 768 N N . ASN A 1 100 ? 0.327 3.524 -15.382 1.00 96.62 100 ASN A N 1
ATOM 769 C CA . ASN A 1 100 ? -0.564 3.704 -16.526 1.00 96.62 100 ASN A CA 1
ATOM 770 C C . ASN A 1 100 ? 0.109 4.462 -17.687 1.00 96.62 100 ASN A C 1
ATOM 772 O O . ASN A 1 100 ? -0.082 4.094 -18.848 1.00 96.62 100 ASN A O 1
ATOM 776 N N . ALA A 1 101 ? 0.929 5.475 -17.387 1.00 95.62 101 ALA A N 1
ATOM 777 C CA . ALA A 1 101 ? 1.712 6.209 -18.381 1.00 95.62 101 ALA A CA 1
ATOM 778 C C . ALA A 1 101 ? 2.827 5.359 -19.021 1.00 95.62 101 ALA A C 1
ATOM 780 O O . ALA A 1 101 ? 3.200 5.609 -20.167 1.00 95.62 101 ALA A O 1
ATOM 781 N N . SER A 1 102 ? 3.319 4.335 -18.317 1.00 93.25 102 SER A N 1
ATOM 782 C CA . SER A 1 102 ? 4.353 3.412 -18.806 1.00 93.25 102 SER A CA 1
ATOM 783 C C . SER A 1 102 ? 3.816 2.327 -19.751 1.00 93.25 102 SER A C 1
ATOM 785 O O . SER A 1 102 ? 4.566 1.799 -20.567 1.00 93.25 102 SER A O 1
ATOM 787 N N . ILE A 1 103 ? 2.518 1.993 -19.714 1.00 93.19 103 ILE A N 1
ATOM 788 C CA . ILE A 1 103 ? 1.943 0.898 -20.531 1.00 93.19 103 ILE A CA 1
ATOM 789 C C . ILE A 1 103 ? 2.133 1.086 -22.049 1.00 93.19 103 ILE A C 1
ATOM 791 O O . ILE A 1 103 ? 2.427 0.095 -22.728 1.00 93.19 103 ILE A O 1
ATOM 795 N N . PRO A 1 104 ? 1.925 2.281 -22.643 1.00 91.06 104 PRO A N 1
ATOM 796 C CA . PRO A 1 104 ? 2.113 2.467 -24.080 1.00 91.06 104 PRO A CA 1
ATOM 797 C C . PRO A 1 104 ? 3.567 2.244 -24.516 1.00 91.06 104 PRO A C 1
ATOM 799 O O . PRO A 1 104 ? 3.784 1.586 -25.538 1.00 91.06 104 PRO A O 1
ATOM 802 N N . ASN A 1 105 ? 4.518 2.737 -23.712 1.00 86.94 105 ASN A N 1
ATOM 803 C CA . ASN A 1 105 ? 5.959 2.750 -23.967 1.00 86.94 105 ASN A CA 1
ATOM 804 C C . ASN A 1 105 ? 6.726 2.258 -22.719 1.00 86.94 105 ASN A C 1
ATOM 806 O O . ASN A 1 105 ? 7.212 3.081 -21.944 1.00 86.94 105 ASN A O 1
ATOM 810 N N . PRO A 1 106 ? 6.823 0.933 -22.509 1.00 81.25 106 PRO A N 1
ATOM 811 C CA . PRO A 1 106 ? 7.408 0.364 -21.292 1.00 81.25 106 PRO A CA 1
ATOM 812 C C . PRO A 1 106 ? 8.936 0.509 -21.218 1.00 81.25 106 PRO A C 1
ATOM 814 O O . PRO A 1 106 ? 9.515 0.392 -20.140 1.00 81.25 106 PRO A O 1
ATOM 817 N N . THR A 1 107 ? 9.613 0.754 -22.345 1.00 77.31 107 THR A N 1
ATOM 818 C CA . THR A 1 107 ? 11.068 0.963 -22.396 1.00 77.31 107 THR A CA 1
ATOM 819 C C . THR A 1 107 ? 11.455 1.806 -23.623 1.00 77.31 107 THR A C 1
ATOM 821 O O . THR A 1 107 ? 10.896 1.572 -24.700 1.00 77.31 107 THR A O 1
ATOM 824 N N . PRO A 1 108 ? 12.418 2.745 -23.506 1.00 69.50 108 PRO A N 1
ATOM 825 C CA . PRO A 1 108 ? 12.990 3.255 -22.254 1.00 69.50 108 PRO A CA 1
ATOM 826 C C . PRO A 1 108 ? 11.945 4.042 -21.45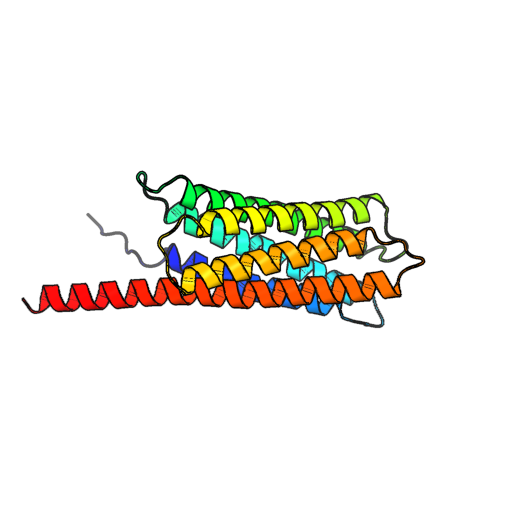5 1.00 69.50 108 PRO A C 1
ATOM 828 O O . PRO A 1 108 ? 11.046 4.660 -22.031 1.00 69.50 108 PRO A O 1
ATOM 831 N N . LEU A 1 109 ? 12.044 4.005 -20.126 1.00 77.69 109 LEU A N 1
ATOM 832 C CA . LEU A 1 109 ? 11.101 4.725 -19.272 1.00 77.69 109 LEU A CA 1
ATOM 833 C C . LEU A 1 109 ? 11.348 6.234 -19.371 1.00 77.69 109 LEU A C 1
ATOM 835 O O . LEU A 1 109 ? 12.484 6.707 -19.328 1.00 77.69 109 LEU A O 1
ATOM 839 N N . ASN A 1 110 ? 10.269 7.008 -19.480 1.00 87.94 110 ASN A N 1
ATOM 840 C CA . ASN A 1 110 ? 10.356 8.463 -19.420 1.00 87.94 110 ASN A CA 1
ATOM 841 C C . ASN A 1 110 ? 10.859 8.878 -18.017 1.00 87.94 110 ASN A C 1
ATOM 843 O O . ASN A 1 110 ? 10.216 8.515 -17.029 1.00 87.94 110 ASN A O 1
ATOM 847 N N . PRO A 1 111 ? 11.944 9.670 -17.897 1.00 89.44 111 PRO A N 1
ATOM 848 C CA . PRO A 1 111 ? 12.472 10.103 -16.604 1.00 89.44 111 PRO A CA 1
ATOM 849 C C . PRO A 1 111 ? 11.451 10.812 -15.705 1.00 89.44 111 PRO A C 1
ATOM 851 O O . PRO A 1 111 ? 11.545 10.722 -14.484 1.00 89.44 111 PRO A O 1
ATOM 854 N N . GLU A 1 112 ? 10.478 11.524 -16.277 1.00 92.56 112 GLU A N 1
ATOM 855 C CA . GLU A 1 112 ? 9.400 12.150 -15.504 1.00 92.56 112 GLU A CA 1
ATOM 856 C C . GLU A 1 112 ? 8.440 11.114 -14.918 1.00 92.56 112 GLU A C 1
ATOM 858 O O . GLU A 1 112 ? 8.003 11.267 -13.782 1.00 92.56 112 GLU A O 1
ATOM 863 N N . VAL A 1 113 ? 8.169 10.032 -15.652 1.00 93.88 113 VAL A N 1
ATOM 864 C CA . VAL A 1 113 ? 7.337 8.918 -15.177 1.00 93.88 113 VAL A CA 1
ATOM 865 C C . VAL A 1 113 ? 8.052 8.156 -14.062 1.00 93.88 113 VAL A C 1
ATOM 867 O O . VAL A 1 113 ? 7.441 7.890 -13.035 1.00 93.88 113 VAL A O 1
ATOM 870 N N . VAL A 1 114 ? 9.358 7.906 -14.204 1.00 93.38 114 VAL A N 1
ATOM 871 C CA . VAL A 1 114 ? 10.190 7.297 -13.146 1.00 93.38 114 VAL A CA 1
ATOM 872 C C . VAL A 1 114 ? 10.185 8.152 -11.876 1.00 93.38 114 VAL A C 1
ATOM 874 O O . VAL A 1 114 ? 10.036 7.633 -10.774 1.00 93.38 114 VAL A O 1
ATOM 877 N N . LYS A 1 115 ? 10.320 9.479 -12.008 1.00 95.44 115 LYS A N 1
ATOM 878 C CA . LYS A 1 115 ? 10.252 10.400 -10.861 1.00 95.44 115 LYS A CA 1
ATOM 879 C C . LYS A 1 115 ? 8.878 10.406 -10.202 1.00 95.44 115 LYS A C 1
ATOM 881 O O . LYS A 1 115 ? 8.811 10.500 -8.981 1.00 95.44 115 LYS A O 1
ATOM 886 N N . LEU A 1 116 ? 7.809 10.350 -10.997 1.00 97.06 116 LEU A N 1
ATOM 887 C CA . LEU A 1 116 ? 6.438 10.315 -10.494 1.00 97.06 116 LEU A CA 1
ATOM 888 C C . LEU A 1 116 ? 6.182 9.048 -9.673 1.00 97.06 116 LEU A C 1
ATOM 890 O O . LEU A 1 116 ? 5.625 9.148 -8.585 1.00 97.06 116 LEU A O 1
ATOM 894 N N . ASP A 1 117 ? 6.640 7.901 -10.175 1.00 97.31 117 ASP A N 1
ATOM 895 C CA . ASP A 1 117 ? 6.542 6.598 -9.509 1.00 97.31 117 ASP A CA 1
ATOM 896 C C . ASP A 1 117 ? 7.351 6.584 -8.201 1.00 97.31 117 ASP A C 1
ATOM 898 O O . ASP A 1 117 ? 6.830 6.334 -7.121 1.00 97.31 117 ASP A O 1
ATOM 902 N N . ALA A 1 118 ? 8.618 7.007 -8.247 1.00 98.00 118 ALA A N 1
ATOM 903 C CA . ALA A 1 118 ? 9.440 7.091 -7.040 1.00 98.00 118 ALA A CA 1
ATOM 904 C C . ALA A 1 118 ? 8.844 8.047 -5.989 1.00 98.00 118 ALA A C 1
ATOM 906 O O . ALA A 1 118 ? 8.877 7.758 -4.792 1.00 98.00 118 ALA A O 1
ATOM 907 N N . LEU A 1 119 ? 8.293 9.188 -6.422 1.00 98.50 119 LEU A N 1
ATOM 908 C CA . LEU A 1 119 ? 7.617 10.129 -5.531 1.00 98.50 119 LEU A CA 1
ATOM 909 C C . LEU A 1 119 ? 6.371 9.507 -4.898 1.00 98.50 119 LEU A C 1
ATOM 911 O O . LEU A 1 119 ? 6.155 9.699 -3.702 1.00 98.50 119 LEU A O 1
ATOM 915 N N . GLY A 1 120 ? 5.562 8.782 -5.671 1.00 98.56 120 GLY A N 1
ATOM 916 C CA . GLY A 1 120 ? 4.373 8.116 -5.153 1.00 98.56 120 GLY A CA 1
ATOM 917 C C . GLY A 1 120 ? 4.716 7.094 -4.074 1.00 98.56 120 GLY A C 1
ATOM 918 O O . GLY A 1 120 ? 4.150 7.169 -2.981 1.00 98.56 120 GLY A O 1
ATOM 919 N N . SER A 1 121 ? 5.734 6.263 -4.300 1.00 98.62 121 SER A N 1
ATOM 920 C CA . SER A 1 121 ? 6.224 5.304 -3.304 1.00 98.62 121 SER A CA 1
ATOM 921 C C . SER A 1 121 ? 6.789 5.977 -2.044 1.00 98.62 121 SER A C 1
ATOM 923 O O . SER A 1 121 ? 6.514 5.528 -0.932 1.00 98.62 121 SER A O 1
ATOM 925 N N . VAL A 1 122 ? 7.493 7.114 -2.161 1.00 98.81 122 VAL A N 1
ATOM 926 C CA . VAL A 1 122 ? 7.913 7.902 -0.979 1.00 98.81 122 VAL A CA 1
ATOM 927 C C . VAL A 1 122 ? 6.711 8.463 -0.217 1.00 98.81 122 VAL A C 1
ATOM 929 O O . VAL A 1 122 ? 6.670 8.389 1.011 1.00 98.81 122 VAL A O 1
ATOM 932 N N . VAL A 1 123 ? 5.726 9.032 -0.915 1.00 98.75 123 VAL A N 1
ATOM 933 C CA . VAL A 1 123 ? 4.522 9.591 -0.283 1.00 98.75 123 VAL A CA 1
ATOM 934 C C . VAL A 1 123 ? 3.740 8.492 0.437 1.00 98.75 123 VAL A C 1
ATOM 936 O O . VAL A 1 123 ? 3.339 8.686 1.583 1.00 98.75 123 VAL A O 1
ATOM 939 N N . GLN A 1 124 ? 3.582 7.323 -0.183 1.00 98.56 124 GLN A N 1
ATOM 940 C CA . GLN A 1 124 ? 2.957 6.157 0.440 1.00 98.56 124 GLN A CA 1
ATOM 941 C C . GLN A 1 124 ? 3.719 5.700 1.685 1.00 98.56 124 GLN A C 1
ATOM 943 O O . GLN A 1 124 ? 3.110 5.535 2.743 1.00 98.56 124 GLN A O 1
ATOM 948 N N . SER A 1 125 ? 5.047 5.600 1.598 1.00 98.69 125 SER A N 1
ATOM 949 C CA . SER A 1 125 ? 5.904 5.247 2.731 1.00 98.69 125 SER A CA 1
ATOM 950 C C . SER A 1 125 ? 5.717 6.188 3.923 1.00 98.69 125 SER A C 1
ATOM 952 O O . SER A 1 125 ? 5.576 5.733 5.063 1.00 98.69 125 SER A O 1
ATOM 954 N N . ILE A 1 126 ? 5.651 7.499 3.664 1.00 98.50 126 ILE A N 1
ATOM 955 C CA . ILE A 1 126 ? 5.384 8.520 4.684 1.00 98.50 126 ILE A CA 1
ATOM 956 C C . ILE A 1 126 ? 3.985 8.338 5.275 1.00 98.50 126 ILE A C 1
ATOM 958 O O . ILE A 1 126 ? 3.830 8.390 6.492 1.00 98.50 126 ILE A O 1
ATOM 962 N N . GLY A 1 127 ? 2.969 8.112 4.440 1.00 98.06 127 GLY A N 1
ATOM 963 C CA . GLY A 1 127 ? 1.599 7.887 4.900 1.00 98.06 127 GLY A CA 1
ATOM 964 C C . GLY A 1 127 ? 1.497 6.692 5.848 1.00 98.06 127 GLY A C 1
ATOM 965 O O . GLY A 1 127 ? 0.955 6.829 6.944 1.00 98.06 127 GLY A O 1
ATOM 966 N N . ALA A 1 128 ? 2.108 5.565 5.481 1.00 97.38 128 ALA A N 1
ATOM 967 C CA . ALA A 1 128 ? 2.169 4.375 6.324 1.00 97.38 128 ALA A CA 1
ATOM 968 C C . ALA A 1 128 ? 2.914 4.641 7.646 1.00 97.38 128 ALA A C 1
ATOM 970 O O . ALA A 1 128 ? 2.440 4.255 8.713 1.00 97.38 128 ALA A O 1
ATOM 971 N N . ALA A 1 129 ? 4.033 5.377 7.617 1.00 96.25 129 ALA A N 1
ATOM 972 C CA . ALA A 1 129 ? 4.763 5.764 8.829 1.00 96.25 129 ALA A CA 1
ATOM 973 C C . ALA A 1 129 ? 3.951 6.694 9.752 1.00 96.25 129 ALA A C 1
ATOM 975 O O . ALA A 1 129 ? 4.029 6.576 10.977 1.00 96.25 129 ALA A O 1
ATOM 976 N N . ILE A 1 130 ? 3.148 7.601 9.188 1.00 94.69 130 ILE A N 1
ATOM 977 C CA . ILE A 1 130 ? 2.222 8.438 9.963 1.00 94.69 130 ILE A CA 1
ATOM 978 C C . ILE A 1 130 ? 1.167 7.561 10.651 1.00 94.69 130 ILE A C 1
ATOM 980 O O . ILE A 1 130 ? 0.861 7.796 11.820 1.00 94.69 130 ILE A O 1
ATOM 984 N N . GLU A 1 131 ? 0.647 6.527 9.980 1.00 91.88 131 GLU A N 1
ATOM 985 C CA . GLU A 1 131 ? -0.273 5.582 10.625 1.00 91.88 131 GLU A CA 1
ATOM 986 C C . GLU A 1 131 ? 0.390 4.803 11.766 1.00 91.88 131 GLU A C 1
ATOM 988 O O . GLU A 1 131 ? -0.255 4.586 12.786 1.00 91.88 131 GLU A O 1
ATOM 993 N N . VAL A 1 132 ? 1.674 4.432 11.655 1.00 90.25 132 VAL A N 1
ATOM 994 C CA . VAL A 1 132 ? 2.423 3.834 12.781 1.00 90.25 132 VAL A CA 1
ATOM 995 C C . VAL A 1 132 ? 2.421 4.773 13.985 1.00 90.25 132 VAL A C 1
ATOM 997 O O . VAL A 1 132 ? 2.095 4.348 15.094 1.00 90.25 132 VAL A O 1
ATOM 1000 N N . ALA A 1 133 ? 2.736 6.055 13.775 1.00 83.12 133 ALA A N 1
ATOM 1001 C CA . ALA A 1 133 ? 2.705 7.049 14.844 1.00 83.12 133 ALA A CA 1
ATOM 1002 C C . ALA A 1 133 ? 1.300 7.186 15.450 1.00 83.12 133 ALA A C 1
ATOM 1004 O O . ALA A 1 133 ? 1.182 7.322 16.660 1.00 83.12 133 ALA A O 1
ATOM 1005 N N . GLY A 1 134 ? 0.247 7.087 14.634 1.00 74.38 134 GLY A N 1
ATOM 1006 C CA . GLY A 1 134 ? -1.142 7.056 15.094 1.00 74.38 134 GLY A CA 1
ATOM 1007 C C . GLY A 1 134 ? -1.511 5.823 15.922 1.00 74.38 134 GLY A C 1
ATOM 1008 O O . GLY A 1 134 ? -2.410 5.908 16.736 1.00 74.38 134 GLY A O 1
ATOM 1009 N N . VAL A 1 135 ? -0.816 4.693 15.789 1.00 71.44 135 VAL A N 1
ATOM 1010 C CA . VAL A 1 135 ? -1.120 3.484 16.577 1.00 71.44 135 VAL A CA 1
ATOM 1011 C C . VAL A 1 135 ? -0.368 3.449 17.908 1.00 71.44 135 VAL A C 1
ATOM 1013 O O . VAL A 1 135 ? -0.910 2.985 18.904 1.00 71.44 135 VAL A O 1
ATOM 1016 N N . VAL A 1 136 ? 0.867 3.962 17.951 1.00 62.16 136 VAL A N 1
ATOM 1017 C CA . VAL A 1 136 ? 1.741 3.925 19.147 1.00 62.16 136 VAL A CA 1
ATOM 1018 C C . VAL A 1 136 ? 1.164 4.698 20.343 1.00 62.16 136 VAL A C 1
ATOM 1020 O O . VAL A 1 136 ? 1.580 4.470 21.477 1.00 62.16 136 VAL A O 1
ATOM 1023 N N . PHE A 1 137 ? 0.204 5.592 20.113 1.00 58.25 137 PHE A N 1
ATOM 1024 C CA . PHE A 1 137 ? -0.450 6.347 21.178 1.00 58.25 137 PHE A CA 1
ATOM 1025 C C . PHE A 1 137 ? -1.810 5.766 21.628 1.00 58.25 137 PHE A C 1
ATOM 1027 O O . PHE A 1 137 ? -2.356 6.276 22.601 1.00 58.25 137 PHE A O 1
ATOM 1034 N N . GLU A 1 138 ? -2.356 4.719 20.986 1.00 58.34 138 GLU A N 1
ATOM 1035 C CA . GLU A 1 138 ? -3.521 3.983 21.524 1.00 58.34 138 GLU A CA 1
ATOM 1036 C C . GLU A 1 138 ? -3.073 2.950 22.587 1.00 58.34 138 GLU A C 1
ATOM 1038 O O . GLU A 1 138 ? -1.959 2.430 22.530 1.00 58.34 138 GLU A O 1
ATOM 1043 N N . GLU A 1 139 ? -3.923 2.666 23.587 1.00 52.91 139 GLU A N 1
ATOM 1044 C CA . GLU A 1 139 ? -3.606 1.802 24.743 1.00 52.91 139 GLU A CA 1
ATOM 1045 C C . GLU A 1 139 ? -2.936 0.456 24.381 1.00 52.91 139 GLU A C 1
ATOM 1047 O O . GLU A 1 139 ? -3.336 -0.256 23.459 1.00 52.91 139 GLU A O 1
ATOM 1052 N N . ASN A 1 140 ? -1.944 0.077 25.198 1.00 53.84 140 ASN A N 1
ATOM 1053 C CA . ASN A 1 140 ? -1.109 -1.119 25.054 1.00 53.84 140 ASN A CA 1
ATOM 1054 C C . ASN A 1 140 ? -1.914 -2.423 24.871 1.00 53.84 140 ASN A C 1
ATOM 1056 O O . ASN A 1 140 ? -2.664 -2.845 25.754 1.00 53.84 140 ASN A O 1
ATOM 1060 N N . GLY A 1 141 ? -1.662 -3.124 23.762 1.00 60.22 141 GLY A N 1
ATOM 1061 C CA . GLY A 1 141 ? -2.155 -4.473 23.488 1.00 60.22 141 GLY A CA 1
ATOM 1062 C C . GLY A 1 141 ? -1.529 -5.059 22.218 1.00 60.22 141 GLY A C 1
ATOM 1063 O O . GLY A 1 141 ? -1.208 -4.329 21.282 1.00 60.22 141 GLY A O 1
ATOM 1064 N N . SER A 1 142 ? -1.379 -6.385 22.149 1.00 62.69 142 SER A N 1
ATOM 1065 C CA . SER A 1 142 ? -0.660 -7.067 21.054 1.00 62.69 142 SER A CA 1
ATOM 1066 C C . SER A 1 142 ? -1.254 -6.832 19.656 1.00 62.69 142 SER A C 1
ATOM 1068 O O . SER A 1 142 ? -0.543 -6.895 18.656 1.00 62.69 142 SER A O 1
ATOM 1070 N N . LEU A 1 143 ? -2.554 -6.531 19.551 1.00 70.00 143 LEU A N 1
ATOM 1071 C CA . LEU A 1 143 ? -3.188 -6.191 18.271 1.00 70.00 143 LEU A CA 1
ATOM 1072 C C . LEU A 1 143 ? -2.772 -4.806 17.756 1.00 70.00 143 LEU A C 1
ATOM 1074 O O . LEU A 1 143 ? -2.635 -4.629 16.548 1.00 70.00 143 LEU A O 1
ATOM 1078 N N . TYR A 1 144 ? -2.522 -3.848 18.649 1.00 74.38 144 TYR A N 1
ATOM 1079 C CA . TYR A 1 144 ? -2.010 -2.529 18.277 1.00 74.38 144 TYR A CA 1
ATOM 1080 C C . TYR A 1 144 ? -0.550 -2.608 17.837 1.00 74.38 144 TYR A C 1
ATOM 1082 O O . TYR A 1 144 ? -0.190 -2.062 16.797 1.00 74.38 144 TYR A O 1
ATOM 1090 N N . GLU A 1 145 ? 0.260 -3.398 18.541 1.00 80.88 145 GLU A N 1
ATOM 1091 C CA . GLU A 1 145 ? 1.638 -3.695 18.134 1.00 80.88 145 GLU A CA 1
ATOM 1092 C C . GLU A 1 145 ? 1.688 -4.339 16.740 1.00 80.88 145 GLU A C 1
ATOM 1094 O O . GLU A 1 145 ? 2.480 -3.920 15.897 1.00 80.88 145 GLU A O 1
ATOM 1099 N N . ASN A 1 146 ? 0.793 -5.291 16.452 1.00 86.12 146 ASN A N 1
ATOM 1100 C CA . ASN A 1 146 ? 0.708 -5.916 15.131 1.00 86.12 146 ASN A CA 1
ATOM 1101 C C . ASN A 1 146 ? 0.297 -4.924 14.039 1.00 86.12 146 ASN A C 1
ATOM 1103 O O . ASN A 1 146 ? 0.895 -4.926 12.966 1.00 86.12 146 ASN A O 1
ATOM 1107 N N . LYS A 1 147 ? -0.686 -4.054 14.294 1.00 89.62 147 LYS A N 1
ATOM 1108 C CA . LYS A 1 147 ? -1.099 -3.028 13.326 1.00 89.62 147 LYS A CA 1
ATOM 1109 C C . LYS A 1 147 ? 0.040 -2.049 13.026 1.00 89.62 147 LYS A C 1
ATOM 1111 O O . LYS A 1 147 ? 0.327 -1.783 11.861 1.00 89.62 147 LYS A O 1
ATOM 1116 N N . ALA A 1 148 ? 0.721 -1.560 14.064 1.00 90.94 148 ALA A N 1
ATOM 1117 C CA . ALA A 1 148 ? 1.898 -0.706 13.918 1.00 90.94 148 ALA A CA 1
ATOM 1118 C C . ALA A 1 148 ? 3.017 -1.418 13.143 1.00 90.94 148 ALA A C 1
ATOM 1120 O O . ALA A 1 148 ? 3.622 -0.831 12.250 1.00 90.94 148 ALA A O 1
ATOM 1121 N N . PHE A 1 149 ? 3.263 -2.696 13.432 1.00 94.06 149 PHE A N 1
ATOM 1122 C CA . PHE A 1 149 ? 4.263 -3.490 12.726 1.00 94.06 149 PHE A CA 1
ATOM 1123 C C . PHE A 1 149 ? 3.905 -3.710 11.248 1.00 94.06 149 PHE A C 1
ATOM 1125 O O . PHE A 1 149 ? 4.765 -3.549 10.385 1.00 94.06 149 PHE A O 1
ATOM 1132 N N . GLY A 1 150 ? 2.639 -4.004 10.939 1.00 96.62 150 GLY A N 1
ATOM 1133 C CA . GLY A 1 150 ? 2.149 -4.124 9.565 1.00 96.62 150 GLY A CA 1
ATOM 1134 C C . GLY A 1 150 ? 2.364 -2.839 8.761 1.00 96.62 150 GLY A C 1
ATOM 1135 O O . GLY A 1 150 ? 2.979 -2.873 7.697 1.00 96.62 150 GLY A O 1
ATOM 1136 N N . ASN A 1 151 ? 1.964 -1.692 9.318 1.00 96.50 151 ASN A N 1
ATOM 1137 C CA . ASN A 1 151 ? 2.178 -0.382 8.696 1.00 96.50 151 ASN A CA 1
ATOM 1138 C C . ASN A 1 151 ? 3.666 -0.010 8.572 1.00 96.50 151 ASN A C 1
ATOM 1140 O O . ASN A 1 151 ? 4.069 0.601 7.583 1.00 96.50 151 ASN A O 1
ATOM 1144 N N . LEU A 1 152 ? 4.512 -0.417 9.523 1.00 97.56 152 LEU A N 1
ATOM 1145 C CA . LEU A 1 152 ? 5.960 -0.233 9.416 1.00 97.56 152 LEU A CA 1
ATOM 1146 C C . LEU A 1 152 ? 6.544 -1.032 8.244 1.00 97.56 152 LEU A C 1
ATOM 1148 O O . LEU A 1 152 ? 7.374 -0.508 7.505 1.00 97.56 152 LEU A O 1
ATOM 1152 N N . LEU A 1 153 ? 6.106 -2.278 8.048 1.00 98.56 153 LEU A N 1
ATOM 1153 C CA . LEU A 1 153 ? 6.524 -3.080 6.898 1.00 98.56 153 LEU A CA 1
ATOM 1154 C C . LEU A 1 153 ? 6.056 -2.454 5.579 1.00 98.56 153 LEU A C 1
ATOM 1156 O O . LEU A 1 153 ? 6.870 -2.339 4.671 1.00 98.56 153 LEU A O 1
ATOM 1160 N N . ILE A 1 154 ? 4.812 -1.968 5.486 1.00 98.62 154 ILE A N 1
ATOM 1161 C CA . ILE A 1 154 ? 4.325 -1.221 4.306 1.00 98.62 154 ILE A CA 1
ATOM 1162 C C . ILE A 1 154 ? 5.223 -0.009 4.029 1.00 98.62 154 ILE A C 1
ATOM 1164 O O . ILE A 1 154 ? 5.678 0.198 2.902 1.00 98.62 154 ILE A O 1
ATOM 1168 N N . SER A 1 155 ? 5.544 0.762 5.070 1.00 98.62 155 SER A N 1
ATOM 1169 C CA . SER A 1 155 ? 6.416 1.933 4.962 1.00 98.62 155 SER A CA 1
ATOM 1170 C C . SER A 1 155 ? 7.816 1.579 4.445 1.00 98.62 155 SER A C 1
ATOM 1172 O O . SER A 1 155 ? 8.342 2.253 3.558 1.00 98.62 155 SER A O 1
ATOM 1174 N N . ILE A 1 156 ? 8.416 0.502 4.958 1.00 98.50 156 ILE A N 1
ATOM 1175 C CA . ILE A 1 156 ? 9.743 0.041 4.531 1.00 98.50 156 ILE A CA 1
ATOM 1176 C C . ILE A 1 156 ? 9.704 -0.518 3.105 1.00 98.50 156 ILE A C 1
ATOM 1178 O O . ILE A 1 156 ? 10.591 -0.194 2.319 1.00 98.50 156 ILE A O 1
ATOM 1182 N N . GLY A 1 157 ? 8.701 -1.334 2.768 1.00 98.56 157 GLY A N 1
ATOM 1183 C CA . GLY A 1 157 ? 8.547 -1.933 1.440 1.00 98.56 157 GLY A CA 1
ATOM 1184 C C . GLY A 1 157 ? 8.478 -0.868 0.350 1.00 98.56 157 GLY A C 1
ATOM 1185 O O . GLY A 1 157 ? 9.330 -0.827 -0.531 1.00 98.56 157 GLY A O 1
ATOM 1186 N N . THR A 1 158 ? 7.578 0.097 0.518 1.00 98.06 158 THR A N 1
ATOM 1187 C CA . THR A 1 158 ? 7.393 1.206 -0.433 1.00 98.06 158 THR A CA 1
ATOM 1188 C C . THR A 1 158 ? 8.605 2.140 -0.513 1.00 98.06 158 THR A C 1
ATOM 1190 O O . THR A 1 158 ? 8.924 2.675 -1.575 1.00 98.06 158 THR A O 1
ATOM 1193 N N . LEU A 1 159 ? 9.365 2.307 0.575 1.00 98.50 159 LEU A N 1
ATOM 1194 C CA . LEU A 1 159 ? 10.640 3.027 0.517 1.00 98.50 159 LEU A CA 1
ATOM 1195 C C . LEU A 1 159 ? 11.701 2.259 -0.288 1.00 98.50 159 LEU A C 1
ATOM 1197 O O . LEU A 1 159 ? 12.468 2.872 -1.034 1.00 98.50 159 LEU A O 1
ATOM 1201 N N . ILE A 1 160 ? 11.755 0.930 -0.148 1.00 98.44 160 ILE A N 1
ATOM 1202 C CA . ILE A 1 160 ? 12.623 0.076 -0.967 1.00 98.44 160 ILE A CA 1
ATOM 1203 C C . ILE A 1 160 ? 12.231 0.200 -2.441 1.00 98.44 160 ILE A C 1
ATOM 1205 O O . ILE A 1 160 ? 13.130 0.341 -3.272 1.00 98.44 160 ILE A O 1
ATOM 1209 N N . ASP A 1 161 ? 10.936 0.245 -2.762 1.00 96.75 161 ASP A N 1
ATOM 1210 C CA . ASP A 1 161 ? 10.462 0.440 -4.137 1.00 96.75 161 ASP A CA 1
ATOM 1211 C C . ASP A 1 161 ? 10.922 1.780 -4.700 1.00 96.75 161 ASP A C 1
ATOM 1213 O O . ASP A 1 161 ? 11.492 1.824 -5.788 1.00 96.75 161 ASP A O 1
ATOM 1217 N N . ALA A 1 162 ? 10.798 2.871 -3.937 1.00 97.56 162 ALA A N 1
ATOM 1218 C CA . ALA A 1 162 ? 11.299 4.179 -4.358 1.00 97.56 162 ALA A CA 1
ATOM 1219 C C . ALA A 1 162 ? 12.804 4.148 -4.688 1.00 97.56 162 ALA A C 1
ATOM 1221 O O . ALA A 1 162 ? 13.232 4.694 -5.708 1.00 97.56 162 ALA A O 1
ATOM 1222 N N . ILE A 1 163 ? 13.609 3.478 -3.853 1.00 97.50 163 ILE A N 1
ATOM 1223 C CA . ILE A 1 163 ? 15.051 3.289 -4.084 1.00 97.50 163 ILE A CA 1
ATOM 1224 C C . ILE A 1 163 ? 15.294 2.430 -5.332 1.00 97.50 163 ILE A C 1
ATOM 1226 O O . ILE A 1 163 ? 16.197 2.713 -6.126 1.00 97.50 163 ILE A O 1
ATOM 1230 N N . ALA A 1 164 ? 14.495 1.384 -5.525 1.00 95.62 164 ALA A N 1
ATOM 1231 C CA . ALA A 1 164 ? 14.592 0.504 -6.674 1.00 95.62 164 ALA A CA 1
ATOM 1232 C C . ALA A 1 164 ? 14.280 1.254 -7.976 1.00 95.62 164 ALA A C 1
ATOM 1234 O O . ALA A 1 164 ? 15.064 1.189 -8.919 1.00 95.62 164 ALA A O 1
ATOM 1235 N N . ILE A 1 165 ? 13.190 2.021 -8.015 1.00 94.62 165 ILE A N 1
ATOM 1236 C CA . ILE A 1 165 ? 12.726 2.781 -9.184 1.00 94.62 165 ILE A CA 1
ATOM 1237 C C . ILE A 1 165 ? 13.805 3.750 -9.686 1.00 94.62 165 ILE A C 1
ATOM 1239 O O . ILE A 1 165 ? 14.030 3.845 -10.891 1.00 94.62 165 ILE A O 1
ATOM 1243 N N . ILE A 1 166 ? 14.519 4.427 -8.780 1.00 94.44 166 ILE A N 1
ATOM 1244 C CA . ILE A 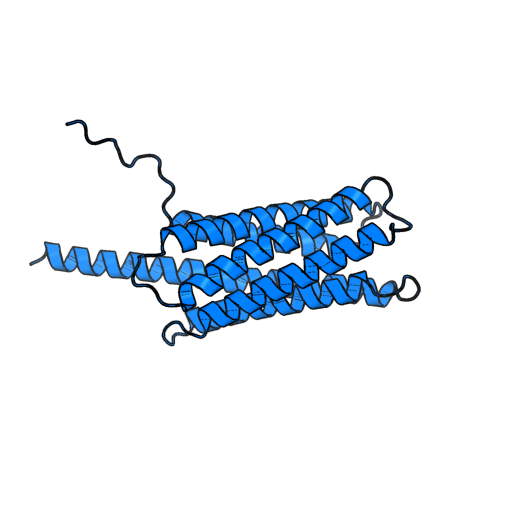1 166 ? 15.601 5.360 -9.146 1.00 94.44 166 ILE A CA 1
ATOM 1245 C C . ILE A 1 166 ? 16.957 4.678 -9.373 1.00 94.44 166 ILE A C 1
ATOM 1247 O O . ILE A 1 166 ? 17.938 5.350 -9.703 1.00 94.44 166 ILE A O 1
ATOM 1251 N N . THR A 1 167 ? 17.053 3.362 -9.166 1.00 93.19 167 THR A N 1
ATOM 1252 C CA . THR A 1 167 ? 18.291 2.620 -9.413 1.00 93.19 167 THR A CA 1
ATOM 1253 C C . THR A 1 167 ? 18.594 2.621 -10.919 1.00 93.19 167 THR A C 1
ATOM 1255 O O . THR A 1 167 ? 17.716 2.261 -11.705 1.00 93.19 167 THR A O 1
ATOM 1258 N N . PRO A 1 168 ? 19.823 2.986 -11.340 1.00 88.19 168 PRO A N 1
ATOM 1259 C CA . PRO A 1 168 ? 20.174 3.109 -12.756 1.00 88.19 168 PRO A CA 1
ATOM 1260 C C . PRO A 1 168 ? 19.937 1.838 -13.582 1.00 88.19 168 PRO A C 1
ATOM 1262 O O . PRO A 1 168 ? 20.063 0.722 -13.068 1.00 88.19 168 PRO A O 1
ATOM 1265 N N . GLU A 1 169 ? 19.658 2.001 -14.879 1.00 82.75 169 GLU A N 1
ATOM 1266 C CA . GLU A 1 169 ? 19.369 0.890 -15.799 1.00 82.75 169 GLU A CA 1
ATOM 1267 C C . GLU A 1 169 ? 20.521 -0.121 -15.881 1.00 82.75 169 GLU A C 1
ATOM 1269 O O . GLU A 1 169 ? 20.276 -1.327 -15.913 1.00 82.75 169 GLU A O 1
ATOM 1274 N N . GLU A 1 170 ? 21.781 0.322 -15.792 1.00 88.44 170 GLU A N 1
ATOM 1275 C CA . GLU A 1 170 ? 22.946 -0.574 -15.767 1.00 88.44 170 GLU A CA 1
ATOM 1276 C C . GLU A 1 170 ? 22.966 -1.534 -14.560 1.00 88.44 170 GLU A C 1
ATOM 1278 O O . GLU A 1 170 ? 23.711 -2.516 -14.541 1.00 88.44 170 GLU A O 1
ATOM 1283 N N . LYS A 1 171 ? 22.130 -1.275 -13.548 1.00 91.38 171 LYS A N 1
ATOM 1284 C CA . LYS A 1 171 ? 21.934 -2.096 -12.350 1.00 91.38 171 LYS A CA 1
ATOM 1285 C C . LYS A 1 171 ? 20.595 -2.836 -12.368 1.00 91.38 171 LYS A C 1
ATOM 1287 O O . LYS A 1 171 ? 20.054 -3.150 -11.308 1.00 91.38 171 LYS A O 1
ATOM 1292 N N . GLU A 1 172 ? 20.082 -3.188 -13.548 1.00 88.00 172 GLU A N 1
ATOM 1293 C CA . GLU A 1 172 ? 18.774 -3.834 -13.729 1.00 88.00 172 GLU A CA 1
ATOM 1294 C C . GLU A 1 172 ? 18.525 -5.016 -12.776 1.00 88.00 172 GLU A C 1
ATOM 1296 O O . GLU A 1 172 ? 17.465 -5.107 -12.159 1.00 88.00 172 GLU A O 1
ATOM 1301 N N . LYS A 1 173 ? 19.513 -5.901 -12.587 1.00 90.50 173 LYS A N 1
ATOM 1302 C CA . LYS A 1 173 ? 19.385 -7.034 -11.657 1.00 90.50 173 LYS A CA 1
ATOM 1303 C C . LYS A 1 173 ? 19.146 -6.578 -10.214 1.00 90.50 173 LYS A C 1
ATOM 1305 O O . LYS A 1 173 ? 18.329 -7.174 -9.520 1.00 90.50 173 LYS A O 1
ATOM 1310 N N . GLN A 1 174 ? 19.859 -5.548 -9.757 1.00 93.94 174 GLN A N 1
ATOM 1311 C CA . GLN A 1 174 ? 19.679 -4.995 -8.412 1.00 93.94 174 GLN A CA 1
ATOM 1312 C C . GLN A 1 174 ? 18.307 -4.332 -8.292 1.00 93.94 174 GLN A C 1
ATOM 1314 O O . GLN A 1 174 ? 17.595 -4.612 -7.335 1.00 93.94 174 GLN A O 1
ATOM 1319 N N . ARG A 1 175 ? 17.905 -3.544 -9.298 1.00 92.69 175 ARG A N 1
ATOM 1320 C CA . ARG A 1 175 ? 16.576 -2.926 -9.371 1.00 92.69 175 ARG A CA 1
ATOM 1321 C C . ARG A 1 175 ? 15.455 -3.9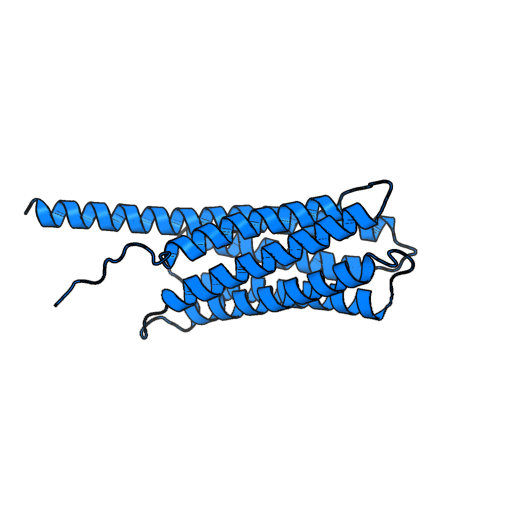60 -9.250 1.00 92.69 175 ARG A C 1
ATOM 1323 O O . ARG A 1 175 ? 14.579 -3.801 -8.411 1.00 92.69 175 ARG A O 1
ATOM 1330 N N . ARG A 1 176 ? 15.510 -5.042 -10.035 1.00 91.50 176 ARG A N 1
ATOM 1331 C CA . ARG A 1 176 ? 14.510 -6.127 -10.000 1.00 91.50 176 ARG A CA 1
ATOM 1332 C C . ARG A 1 176 ? 14.444 -6.815 -8.634 1.00 91.50 176 ARG A C 1
ATOM 1334 O O . ARG A 1 176 ? 13.355 -7.090 -8.150 1.00 91.50 176 ARG A O 1
ATOM 1341 N N . ILE A 1 177 ? 15.594 -7.081 -8.006 1.00 95.12 177 ILE A N 1
ATOM 1342 C CA . ILE A 1 177 ? 15.635 -7.684 -6.663 1.00 95.12 177 ILE A CA 1
ATOM 1343 C C . ILE A 1 177 ? 15.013 -6.744 -5.630 1.00 95.12 177 ILE A C 1
ATOM 1345 O O . ILE A 1 177 ? 14.257 -7.208 -4.781 1.00 95.12 177 ILE A O 1
ATOM 1349 N N . LEU A 1 178 ? 15.327 -5.449 -5.695 1.00 97.19 178 LEU A N 1
ATOM 1350 C CA . LEU A 1 178 ? 14.791 -4.463 -4.763 1.00 97.19 178 LEU A CA 1
ATOM 1351 C C . LEU A 1 178 ? 13.275 -4.313 -4.920 1.00 97.19 178 LEU A C 1
ATOM 1353 O O . LEU A 1 178 ? 12.601 -4.448 -3.911 1.00 97.19 178 LEU A O 1
ATOM 1357 N N . LEU A 1 179 ? 12.753 -4.158 -6.146 1.00 95.69 179 LEU A N 1
ATOM 1358 C CA . LEU A 1 179 ? 11.304 -4.103 -6.411 1.00 95.69 179 LEU A CA 1
ATOM 1359 C C . LEU A 1 179 ? 10.591 -5.344 -5.866 1.00 95.69 179 LEU A C 1
ATOM 1361 O O . LEU A 1 179 ? 9.698 -5.245 -5.041 1.00 95.69 179 LEU A O 1
ATOM 1365 N N . ALA A 1 180 ? 11.055 -6.543 -6.233 1.00 96.38 180 ALA A N 1
ATOM 1366 C CA . ALA A 1 180 ? 10.446 -7.767 -5.720 1.00 96.38 180 ALA A CA 1
ATOM 1367 C C . ALA A 1 180 ? 10.503 -7.842 -4.181 1.00 96.38 180 ALA A C 1
ATOM 1369 O O . ALA A 1 180 ? 9.563 -8.308 -3.545 1.00 96.38 180 ALA A O 1
ATOM 1370 N N . THR A 1 181 ? 11.599 -7.393 -3.565 1.00 98.00 181 THR A N 1
ATOM 1371 C CA . THR A 1 181 ? 11.736 -7.387 -2.102 1.00 98.00 181 THR A CA 1
ATOM 1372 C C . THR A 1 181 ? 10.785 -6.381 -1.452 1.00 98.00 181 THR A C 1
ATOM 1374 O O . THR A 1 181 ? 10.137 -6.732 -0.468 1.00 98.00 181 THR A O 1
ATOM 1377 N N . GLY A 1 182 ? 10.696 -5.163 -1.990 1.00 98.06 182 GLY A N 1
ATOM 1378 C CA . GLY A 1 182 ? 9.827 -4.098 -1.494 1.00 98.06 182 GLY A CA 1
ATOM 1379 C C . GLY A 1 182 ? 8.358 -4.497 -1.560 1.00 98.06 182 GLY A C 1
ATOM 1380 O O . GLY A 1 182 ? 7.722 -4.579 -0.505 1.00 98.06 182 GLY A O 1
ATOM 1381 N N . GLY A 1 183 ? 7.874 -4.919 -2.732 1.00 98.12 183 GLY A N 1
ATOM 1382 C CA . GLY A 1 183 ? 6.499 -5.384 -2.914 1.00 98.12 183 GLY A CA 1
ATOM 1383 C C . GLY A 1 183 ? 6.101 -6.548 -2.004 1.00 98.12 183 GLY A C 1
ATOM 1384 O O . GLY A 1 183 ? 5.023 -6.540 -1.409 1.00 98.12 183 GLY A O 1
ATOM 1385 N N . TRP A 1 184 ? 6.962 -7.557 -1.812 1.00 98.69 184 TRP A N 1
ATOM 1386 C CA . TRP A 1 184 ? 6.638 -8.672 -0.904 1.00 98.69 184 TRP A CA 1
ATOM 1387 C C . TRP A 1 184 ? 6.675 -8.278 0.582 1.00 98.69 184 TRP A C 1
ATOM 1389 O O . TRP A 1 184 ? 5.893 -8.819 1.374 1.00 98.69 184 TRP A O 1
ATOM 1399 N N . ILE A 1 185 ? 7.544 -7.339 0.977 1.00 98.75 185 ILE A N 1
ATOM 1400 C CA . ILE A 1 185 ? 7.533 -6.756 2.328 1.00 98.75 185 ILE A CA 1
ATOM 1401 C C . ILE A 1 185 ? 6.238 -5.966 2.544 1.00 98.75 185 ILE A C 1
ATOM 1403 O O . ILE A 1 185 ? 5.581 -6.159 3.568 1.00 98.75 185 ILE A O 1
ATOM 1407 N N . GLU A 1 186 ? 5.842 -5.140 1.575 1.00 98.62 186 GLU A N 1
ATOM 1408 C CA . GLU A 1 186 ? 4.596 -4.376 1.617 1.00 98.62 186 GLU A CA 1
ATOM 1409 C C . GLU A 1 186 ? 3.379 -5.302 1.735 1.00 98.62 186 GLU A C 1
ATOM 1411 O O . GLU A 1 186 ? 2.560 -5.148 2.646 1.00 98.62 186 GLU A O 1
ATOM 1416 N N . PHE A 1 187 ? 3.290 -6.317 0.872 1.00 98.81 187 PHE A N 1
ATOM 1417 C CA . PHE A 1 187 ? 2.232 -7.321 0.930 1.00 98.81 187 PHE A CA 1
ATOM 1418 C C . PHE A 1 187 ? 2.161 -7.989 2.306 1.00 98.81 187 PHE A C 1
ATOM 1420 O O . PHE A 1 187 ? 1.089 -8.055 2.911 1.00 98.81 187 PHE A O 1
ATOM 1427 N N . THR A 1 188 ? 3.300 -8.421 2.847 1.00 98.69 188 THR A N 1
ATOM 1428 C CA . THR A 1 188 ? 3.356 -9.029 4.184 1.00 98.69 188 THR A CA 1
ATOM 1429 C C . THR A 1 188 ? 2.856 -8.061 5.258 1.00 98.69 188 THR A C 1
ATOM 1431 O O . THR A 1 188 ? 2.060 -8.451 6.115 1.00 98.69 188 THR A O 1
ATOM 1434 N N . GLY A 1 189 ? 3.263 -6.791 5.184 1.00 98.50 189 GLY A N 1
ATOM 1435 C CA . GLY A 1 189 ? 2.780 -5.735 6.068 1.00 98.50 189 GLY A CA 1
ATOM 1436 C C . GLY A 1 189 ? 1.264 -5.568 6.014 1.00 98.50 189 GLY A C 1
ATOM 1437 O O . GLY A 1 189 ? 0.614 -5.559 7.060 1.00 98.50 189 GLY A O 1
ATOM 1438 N N . SER A 1 190 ? 0.686 -5.548 4.810 1.00 98.62 190 SER A N 1
ATOM 1439 C CA . SER A 1 190 ? -0.764 -5.425 4.622 1.00 98.62 190 SER A CA 1
ATOM 1440 C C . SER A 1 190 ? -1.561 -6.604 5.178 1.00 98.62 190 SER A C 1
ATOM 1442 O O . SER A 1 190 ? -2.642 -6.406 5.723 1.00 98.62 190 SER A O 1
ATOM 1444 N N . VAL A 1 191 ? -1.030 -7.831 5.115 1.00 98.69 191 VAL A N 1
ATOM 1445 C CA . VAL A 1 191 ? -1.687 -9.009 5.708 1.00 98.69 191 VAL A CA 1
ATOM 1446 C C . VAL A 1 191 ? -1.740 -8.892 7.232 1.00 98.69 191 VAL A C 1
ATOM 1448 O O . VAL A 1 191 ? -2.767 -9.201 7.841 1.00 98.69 191 VAL A O 1
ATOM 1451 N N . ILE A 1 192 ? -0.650 -8.435 7.853 1.00 97.81 192 ILE A N 1
ATOM 1452 C CA . ILE A 1 192 ? -0.572 -8.248 9.307 1.00 97.81 192 ILE A CA 1
ATOM 1453 C C . ILE A 1 192 ? -1.489 -7.100 9.755 1.00 97.81 192 ILE A C 1
ATOM 1455 O O . ILE A 1 192 ? -2.225 -7.261 10.732 1.00 97.81 192 ILE A O 1
ATOM 1459 N N . GLU A 1 193 ? -1.487 -5.976 9.030 1.00 95.56 193 GLU A N 1
ATOM 1460 C CA . GLU A 1 193 ? -2.393 -4.842 9.264 1.00 95.56 193 GLU A CA 1
ATOM 1461 C C . GLU A 1 193 ? -3.855 -5.290 9.197 1.00 95.56 193 GLU A C 1
ATOM 1463 O O . GLU A 1 193 ? -4.607 -5.098 10.157 1.00 95.56 193 GLU A O 1
ATOM 1468 N N . ALA A 1 194 ? -4.224 -5.983 8.117 1.00 97.12 194 ALA A N 1
ATOM 1469 C CA . ALA A 1 194 ? -5.580 -6.452 7.890 1.00 97.12 194 ALA A CA 1
ATOM 1470 C C . ALA A 1 194 ? -6.041 -7.387 9.008 1.00 97.12 194 ALA A C 1
ATOM 1472 O O . ALA A 1 194 ? -7.142 -7.237 9.543 1.00 97.12 194 ALA A O 1
ATOM 1473 N N . TYR A 1 195 ? -5.184 -8.332 9.403 1.00 95.75 195 TYR A N 1
ATOM 1474 C CA . TYR A 1 195 ? -5.456 -9.221 10.525 1.00 95.75 195 TYR A CA 1
ATOM 1475 C C . TYR A 1 195 ? -5.719 -8.438 11.816 1.00 95.75 195 TYR A C 1
ATOM 1477 O O . TYR A 1 195 ? -6.719 -8.685 12.495 1.00 95.75 195 TYR A O 1
ATOM 1485 N N . ALA A 1 196 ? -4.855 -7.475 12.142 1.00 92.88 196 ALA A N 1
ATOM 1486 C CA . ALA A 1 196 ? -4.976 -6.682 13.358 1.00 92.88 196 ALA A CA 1
ATOM 1487 C C . ALA A 1 196 ? -6.269 -5.848 13.385 1.00 92.88 196 ALA A C 1
ATOM 1489 O O . ALA A 1 196 ? -6.984 -5.856 14.392 1.00 92.88 196 ALA A O 1
ATOM 1490 N N . VAL A 1 197 ? -6.611 -5.180 12.278 1.00 91.44 197 VAL A N 1
ATOM 1491 C CA . VAL A 1 197 ? -7.840 -4.378 12.158 1.00 91.44 197 VAL A CA 1
ATOM 1492 C C . VAL A 1 197 ? -9.087 -5.245 12.285 1.00 91.44 197 VAL A C 1
ATOM 1494 O O . VAL A 1 197 ? -9.968 -4.945 13.097 1.00 91.44 197 VAL A O 1
ATOM 1497 N N . ILE A 1 198 ? -9.159 -6.338 11.523 1.00 94.31 198 ILE A N 1
ATOM 1498 C CA . ILE A 1 198 ? -10.326 -7.225 11.509 1.00 94.31 198 ILE A CA 1
ATOM 1499 C C . ILE A 1 198 ? -10.540 -7.846 12.894 1.00 94.31 198 ILE A C 1
ATOM 1501 O O . ILE A 1 198 ? -11.668 -7.867 13.394 1.00 94.31 198 ILE A O 1
ATOM 1505 N N . GLN A 1 199 ? -9.472 -8.301 13.557 1.00 92.88 199 GLN A N 1
ATOM 1506 C CA . GLN A 1 199 ? -9.588 -8.883 14.894 1.00 92.88 199 GLN A CA 1
ATOM 1507 C C . GLN A 1 199 ? -9.995 -7.857 15.950 1.00 92.88 199 GLN A C 1
ATOM 1509 O O . GLN A 1 199 ? -10.886 -8.147 16.748 1.00 92.88 199 GLN A O 1
ATOM 1514 N N . ASN A 1 200 ? -9.444 -6.638 15.917 1.00 87.44 200 ASN A N 1
ATOM 1515 C CA . ASN A 1 200 ? -9.845 -5.571 16.841 1.00 87.44 200 ASN A CA 1
ATOM 1516 C C . ASN A 1 200 ? -11.353 -5.274 16.735 1.00 87.44 200 ASN A C 1
ATOM 1518 O O . ASN A 1 200 ? -12.050 -5.143 17.746 1.00 87.44 200 ASN A O 1
ATOM 1522 N N . ILE A 1 201 ? -11.882 -5.226 15.509 1.00 89.06 201 ILE A N 1
ATOM 1523 C CA . ILE A 1 201 ? -13.313 -5.021 15.257 1.00 89.06 201 ILE A CA 1
ATOM 1524 C C . ILE A 1 201 ? -14.141 -6.199 15.787 1.00 89.06 201 ILE A C 1
ATOM 1526 O O . ILE A 1 201 ? -15.152 -5.989 16.468 1.00 89.06 201 ILE A O 1
ATOM 1530 N N . ASN A 1 202 ? -13.720 -7.436 15.515 1.00 89.12 202 ASN A N 1
ATOM 1531 C CA . ASN A 1 202 ? -14.424 -8.637 15.966 1.00 89.12 202 ASN A CA 1
ATOM 1532 C C . ASN A 1 202 ? -14.472 -8.743 17.499 1.00 89.12 202 ASN A C 1
ATOM 1534 O O . ASN A 1 202 ? -15.528 -9.047 18.061 1.00 89.12 202 ASN A O 1
ATOM 1538 N N . GLU A 1 203 ? -13.374 -8.434 18.193 1.00 86.62 203 GLU A N 1
ATOM 1539 C CA . GLU A 1 203 ? -13.307 -8.431 19.659 1.00 86.62 203 GLU A CA 1
ATOM 1540 C C . GLU A 1 203 ? -14.222 -7.365 20.280 1.00 86.62 203 GLU A C 1
ATOM 1542 O O . GLU A 1 203 ? -14.958 -7.646 21.239 1.00 86.62 203 GLU A O 1
ATOM 1547 N N . LYS A 1 204 ? -14.264 -6.160 19.695 1.00 83.19 204 LYS A N 1
ATOM 1548 C CA . LYS A 1 204 ? -15.183 -5.089 20.114 1.00 83.19 204 LYS A CA 1
ATOM 1549 C C . LYS A 1 204 ? -16.647 -5.493 19.916 1.00 83.19 204 LYS A C 1
ATOM 1551 O O . LYS A 1 204 ? -17.452 -5.353 20.846 1.00 83.19 204 LYS A O 1
ATOM 1556 N N . LYS A 1 205 ? -16.997 -6.071 18.757 1.00 84.38 205 LYS A N 1
ATOM 1557 C CA . LYS A 1 205 ? -18.350 -6.595 18.474 1.00 84.38 205 LYS A CA 1
ATOM 1558 C C . LYS A 1 205 ? -18.739 -7.703 19.471 1.00 84.38 205 LYS A C 1
ATOM 1560 O O . LYS A 1 205 ? -19.831 -7.660 20.045 1.00 84.38 205 LYS A O 1
ATOM 1565 N N . ALA A 1 206 ? -17.843 -8.650 19.759 1.00 81.88 206 ALA A N 1
ATOM 1566 C CA . ALA A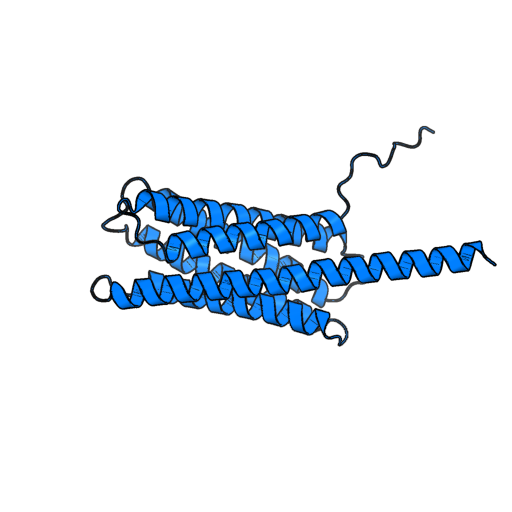 1 206 ? -18.091 -9.737 20.712 1.00 81.88 206 ALA A CA 1
ATOM 1567 C C . ALA A 1 206 ? -18.306 -9.236 22.153 1.00 81.88 206 ALA A C 1
ATOM 1569 O O . ALA A 1 206 ? -19.204 -9.711 22.858 1.00 81.88 206 ALA A O 1
ATOM 1570 N N . THR A 1 207 ? -17.522 -8.248 22.589 1.00 80.00 207 THR A N 1
ATOM 1571 C CA . THR A 1 207 ? -17.621 -7.661 23.934 1.00 80.00 207 THR A CA 1
ATOM 1572 C C . THR A 1 207 ? -18.935 -6.901 24.123 1.00 80.00 207 THR A C 1
ATOM 1574 O O . THR A 1 207 ? -19.634 -7.109 25.120 1.00 80.00 207 THR A O 1
ATOM 1577 N N . LYS A 1 208 ? -19.343 -6.100 23.129 1.00 77.75 208 LYS A N 1
ATOM 1578 C CA . LYS A 1 208 ? -20.632 -5.389 23.127 1.00 77.75 208 LYS A CA 1
ATOM 1579 C C . LYS A 1 208 ? -21.819 -6.356 23.211 1.00 77.75 208 LYS A C 1
ATOM 1581 O O . LYS A 1 208 ? -22.753 -6.128 23.981 1.00 77.75 208 LYS A O 1
ATOM 1586 N N . ASN A 1 209 ? -21.758 -7.475 22.487 1.00 75.62 209 ASN A N 1
ATOM 1587 C CA . ASN A 1 209 ? -22.793 -8.509 22.531 1.00 75.62 209 ASN A CA 1
ATOM 1588 C C . ASN A 1 209 ? -22.899 -9.177 23.910 1.00 75.62 209 ASN A C 1
ATOM 1590 O O . ASN A 1 209 ? -24.007 -9.318 24.433 1.00 75.62 209 ASN A O 1
ATOM 1594 N N . LYS A 1 210 ? -21.767 -9.519 24.544 1.00 71.12 210 LYS A N 1
ATOM 1595 C CA . LYS A 1 210 ? -21.749 -10.061 25.917 1.00 71.12 210 LYS A CA 1
ATOM 1596 C C . LYS A 1 210 ? -22.355 -9.085 26.931 1.00 71.12 210 LYS A C 1
ATOM 1598 O O . LYS A 1 210 ? -23.127 -9.503 27.794 1.00 71.12 210 LYS A O 1
ATOM 1603 N N . TYR A 1 211 ? -22.035 -7.795 26.820 1.00 67.31 211 TYR A N 1
ATOM 1604 C CA . TYR A 1 211 ? -22.586 -6.762 27.700 1.00 67.31 211 TYR A CA 1
ATOM 1605 C C . TYR A 1 211 ? -24.108 -6.623 27.541 1.00 67.31 211 TYR A C 1
ATOM 1607 O O . TYR A 1 211 ? -24.844 -6.641 28.528 1.00 67.31 211 TYR A O 1
ATOM 1615 N N . ASN A 1 212 ? -24.597 -6.569 26.299 1.00 69.25 212 ASN A N 1
ATOM 1616 C CA . ASN A 1 212 ? -26.030 -6.485 26.010 1.00 69.25 212 ASN A CA 1
ATOM 1617 C C . ASN A 1 212 ? -26.808 -7.712 26.498 1.00 69.25 212 ASN A C 1
ATOM 1619 O O . ASN A 1 212 ? -27.932 -7.566 26.976 1.00 69.25 212 ASN A O 1
ATOM 1623 N N . TYR A 1 213 ? -26.215 -8.907 26.413 1.00 65.25 213 TYR A N 1
ATOM 1624 C CA . TYR A 1 213 ? -26.823 -10.125 26.947 1.00 65.25 213 TYR A CA 1
ATOM 1625 C C . TYR A 1 213 ? -26.981 -10.045 28.471 1.00 65.25 213 TYR A C 1
ATOM 1627 O O . TYR A 1 213 ? -28.083 -10.240 28.977 1.00 65.25 213 TYR A O 1
ATOM 1635 N N . ARG A 1 214 ? -25.921 -9.645 29.194 1.00 62.06 214 ARG A N 1
ATOM 1636 C CA . ARG A 1 214 ? -25.975 -9.434 30.653 1.00 62.06 214 ARG A CA 1
ATOM 1637 C C . ARG A 1 214 ? -27.032 -8.410 31.064 1.00 62.06 214 ARG A C 1
ATOM 1639 O O . ARG A 1 214 ? -27.720 -8.626 32.051 1.00 62.06 214 ARG A O 1
ATOM 1646 N N . LYS A 1 215 ? -27.184 -7.320 30.309 1.00 63.03 215 LYS A N 1
ATOM 1647 C CA . LYS A 1 215 ? -28.158 -6.258 30.611 1.00 63.03 215 LYS A CA 1
ATOM 1648 C C . LYS A 1 215 ? -29.618 -6.670 30.369 1.00 63.03 215 LYS A C 1
ATOM 1650 O O . LYS A 1 215 ? -30.507 -6.021 30.895 1.00 63.03 215 LYS A O 1
ATOM 1655 N N . ARG A 1 216 ? -29.869 -7.699 29.550 1.00 63.69 216 ARG A N 1
ATOM 1656 C CA . ARG A 1 216 ? -31.214 -8.257 29.301 1.00 63.69 216 ARG A CA 1
ATOM 1657 C C . ARG A 1 216 ? -31.581 -9.397 30.254 1.00 63.69 216 ARG A C 1
ATOM 1659 O O . ARG A 1 216 ? -32.751 -9.746 30.339 1.00 63.69 216 ARG A O 1
ATOM 1666 N N . SER A 1 217 ? -30.591 -10.005 30.907 1.00 59.75 217 SER A N 1
ATOM 1667 C CA . SER A 1 217 ? -30.773 -11.093 31.878 1.00 59.75 217 SER A CA 1
ATOM 1668 C C . SER A 1 217 ? -30.909 -10.623 33.334 1.00 59.75 217 SER A C 1
ATOM 1670 O O . SER A 1 217 ? -31.015 -11.465 34.222 1.00 59.75 217 SER A O 1
ATOM 1672 N N . VAL A 1 218 ? -30.849 -9.309 33.572 1.00 54.44 218 VAL A N 1
ATOM 1673 C CA . VAL A 1 218 ? -31.081 -8.629 34.860 1.00 54.44 218 VAL A CA 1
ATOM 1674 C C . VAL A 1 218 ? -32.336 -7.784 34.713 1.00 54.44 218 VAL A C 1
ATOM 1676 O O . VAL A 1 218 ? -33.140 -7.772 35.666 1.00 54.44 218 VAL A O 1
#

Radius of gyration: 19.44 Å; chains: 1; bounding box: 66×27×59 Å

Organism: Niallia circulans (NCBI:txid1397)

Foldseek 3Di:
DDDDDPPDDCALLNLLLQLLVLLLVLLVLLLCLLQDPDPDNLSSLVSNLSSLVSNLSSLVSQLSSLVVVDDPPDDVLSVLLNQLSNLLNQLSVLLNVLSVVCNVPVPPRDVVSLVSNLVSLQSNLVSLQSNLVSLVPPDDDPLSVLLSQLSNLLSQLSNLLSVLSPPDPVPVVVSSVSSSSSSVSNSSSSVSNSVSSNVVVVVVVVVVVVVVVVVVVD

Sequence (218 aa):
MVRMDDSLMIDKEDLLIIGSYLLVTGTFLSAVGESSIDADDRVNIRRIRDGNFIQAIANSFHGVGRTLRYEKEEELVSRLEIIGAYVQVGGNSLNYAAANASIPNPTPLNPEVVKLDALGSVVQSIGAAIEVAGVVFEENGSLYENKAFGNLLISIGTLIDAIAIITPEEKEKQRRILLATGGWIEFTGSVIEAYAVIQNINEKKATKNKYNYRKRSV

Secondary structure (DSSP, 8-state):
-------S---HHHHHHHHHHHHHHHHHHHHHHHH---SSHHHHHHHHHHHHHHHHHHHHHHHHHHHHH--TT--HHHHHHHHHHHHHHHHHHHHHHHHHHHSS--SSPPHHHHHHHHHHHHHHHHHHHHHHHHHHTSPP-HHHHHHHHHHHHHHHHHHHHHHHHTS-GGGHHHHHHHHHHHHHHHHHHHHHHHHHHHHHHHHHHHHHHHHHHHHH--